Protein AF-A0A9E0RXL8-F1 (afdb_monomer)

Structure (mmCIF, N/CA/C/O backbone):
data_AF-A0A9E0RXL8-F1
#
_entry.id   AF-A0A9E0RXL8-F1
#
loop_
_atom_site.group_PDB
_atom_site.id
_atom_site.type_symbol
_atom_site.label_atom_id
_atom_site.label_alt_id
_atom_site.label_comp_id
_atom_site.label_asym_id
_atom_site.label_entity_id
_atom_site.label_seq_id
_atom_site.pdbx_PDB_ins_code
_atom_site.Cartn_x
_atom_site.Cartn_y
_atom_site.Cartn_z
_atom_site.occupancy
_atom_site.B_iso_or_equiv
_atom_site.auth_seq_id
_atom_site.auth_comp_id
_atom_site.auth_asym_id
_atom_site.auth_atom_id
_atom_site.pdbx_PDB_model_num
ATOM 1 N N . PRO A 1 1 ? 18.964 -72.974 15.772 1.00 58.06 1 PRO A N 1
ATOM 2 C CA . PRO A 1 1 ? 18.792 -72.391 14.419 1.00 58.06 1 PRO A CA 1
ATOM 3 C C . PRO A 1 1 ? 17.952 -71.104 14.481 1.00 58.06 1 PRO A C 1
ATOM 5 O O . PRO A 1 1 ? 16.744 -71.168 14.680 1.00 58.06 1 PRO A O 1
ATOM 8 N N . ARG A 1 2 ? 18.610 -69.937 14.418 1.00 56.25 2 ARG A N 1
ATOM 9 C CA . ARG A 1 2 ? 17.930 -68.636 14.290 1.00 56.25 2 ARG A CA 1
ATOM 10 C C . ARG A 1 2 ? 17.467 -68.452 12.837 1.00 56.25 2 ARG A C 1
ATOM 12 O O . ARG A 1 2 ? 18.260 -68.773 11.955 1.00 56.25 2 ARG A O 1
ATOM 19 N N . PRO A 1 3 ? 16.250 -67.947 12.583 1.00 65.81 3 PRO A N 1
ATOM 20 C CA . PRO A 1 3 ? 15.815 -67.608 11.232 1.00 65.81 3 PRO A CA 1
ATOM 21 C C . PRO A 1 3 ? 16.542 -66.351 10.723 1.00 65.81 3 PRO A C 1
ATOM 23 O O . PRO A 1 3 ? 16.747 -65.398 11.478 1.00 65.81 3 PRO A O 1
ATOM 26 N N . GLU A 1 4 ? 16.953 -66.387 9.453 1.00 69.81 4 GLU A N 1
ATOM 27 C CA . GLU A 1 4 ? 17.541 -65.270 8.700 1.00 69.81 4 GLU A CA 1
ATOM 28 C C . GLU A 1 4 ? 16.581 -64.068 8.604 1.00 69.81 4 GLU A C 1
ATOM 30 O O . GLU A 1 4 ? 15.366 -64.259 8.503 1.00 69.81 4 GLU A O 1
ATOM 35 N N . PRO A 1 5 ? 17.097 -62.825 8.598 1.00 67.56 5 PRO A N 1
ATOM 36 C CA . PRO A 1 5 ? 16.285 -61.643 8.347 1.00 67.56 5 PRO A CA 1
ATOM 37 C C . PRO A 1 5 ? 15.934 -61.516 6.854 1.00 67.56 5 PRO A C 1
ATOM 39 O O . PRO A 1 5 ? 16.788 -61.662 5.982 1.00 67.56 5 PRO A O 1
ATOM 42 N N . ALA A 1 6 ? 14.666 -61.213 6.571 1.00 72.50 6 ALA A N 1
ATOM 43 C CA . ALA A 1 6 ? 14.155 -60.959 5.225 1.00 72.50 6 ALA A CA 1
ATOM 44 C C . AL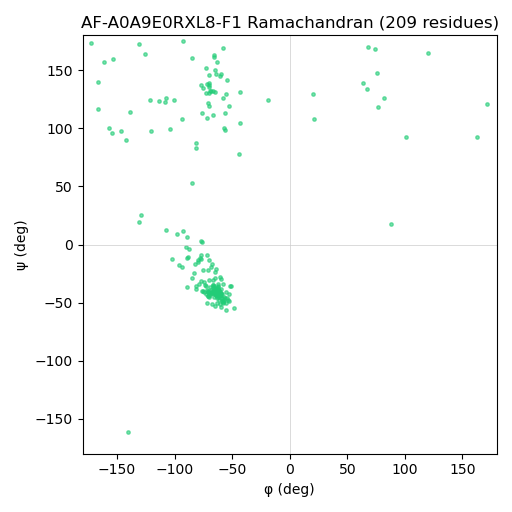A A 1 6 ? 14.800 -59.707 4.580 1.00 72.50 6 ALA A C 1
ATOM 46 O O . ALA A 1 6 ? 15.092 -58.740 5.289 1.00 72.50 6 ALA A O 1
ATOM 47 N N . PRO A 1 7 ? 14.997 -59.685 3.247 1.00 65.88 7 PRO A N 1
ATOM 48 C CA . PRO A 1 7 ? 15.592 -58.546 2.552 1.00 65.88 7 PRO A CA 1
ATOM 49 C C . PRO A 1 7 ? 14.646 -57.334 2.520 1.00 65.88 7 PRO A C 1
ATOM 51 O O . PRO A 1 7 ? 13.442 -57.463 2.302 1.00 65.88 7 PRO A O 1
ATOM 54 N N . ALA A 1 8 ? 15.215 -56.144 2.727 1.00 70.94 8 ALA A N 1
ATOM 55 C CA . ALA A 1 8 ? 14.509 -54.864 2.702 1.00 70.94 8 ALA A CA 1
ATOM 56 C C . ALA A 1 8 ? 13.947 -54.524 1.300 1.00 70.94 8 ALA A C 1
ATOM 58 O O . ALA A 1 8 ? 14.550 -54.900 0.289 1.00 70.94 8 ALA A O 1
ATOM 59 N N . PRO A 1 9 ? 12.823 -53.785 1.211 1.00 61.00 9 PRO A N 1
ATOM 60 C CA . PRO A 1 9 ? 12.232 -53.391 -0.064 1.00 61.00 9 PRO A CA 1
ATOM 61 C C . PRO A 1 9 ? 13.098 -52.350 -0.791 1.00 61.00 9 PRO A C 1
ATOM 63 O O . PRO A 1 9 ? 13.494 -51.335 -0.219 1.00 61.00 9 PRO A O 1
ATOM 66 N N . GLN A 1 10 ? 13.379 -52.609 -2.070 1.00 61.41 10 GLN A N 1
ATOM 67 C CA . GLN A 1 10 ? 14.098 -51.699 -2.965 1.00 61.41 10 GLN A CA 1
ATOM 68 C C . GLN A 1 10 ? 13.233 -50.473 -3.301 1.00 61.41 10 GLN A C 1
ATOM 70 O O . GLN A 1 10 ? 12.047 -50.604 -3.604 1.00 61.41 10 GLN A O 1
ATOM 75 N N . ALA A 1 11 ? 13.832 -49.281 -3.254 1.00 62.03 11 ALA A N 1
ATOM 76 C CA . ALA A 1 11 ? 13.190 -48.027 -3.641 1.00 62.03 11 ALA A CA 1
ATOM 77 C C . ALA A 1 11 ? 12.972 -47.951 -5.171 1.00 62.03 11 ALA A C 1
ATOM 79 O O . ALA A 1 11 ? 13.813 -48.447 -5.926 1.00 62.03 11 ALA A O 1
ATOM 80 N N . PRO A 1 12 ? 11.879 -47.326 -5.652 1.00 65.62 12 PRO A N 1
ATOM 81 C CA . PRO A 1 12 ? 11.605 -47.207 -7.082 1.00 65.62 12 PRO A CA 1
ATOM 82 C C . PRO A 1 12 ? 12.539 -46.192 -7.775 1.00 65.62 12 PRO A C 1
ATOM 84 O O . PRO A 1 12 ? 12.990 -45.235 -7.139 1.00 65.62 12 PRO A O 1
ATOM 87 N N . PRO A 1 13 ? 12.818 -46.361 -9.083 1.00 61.38 13 PRO A N 1
ATOM 88 C CA . PRO A 1 13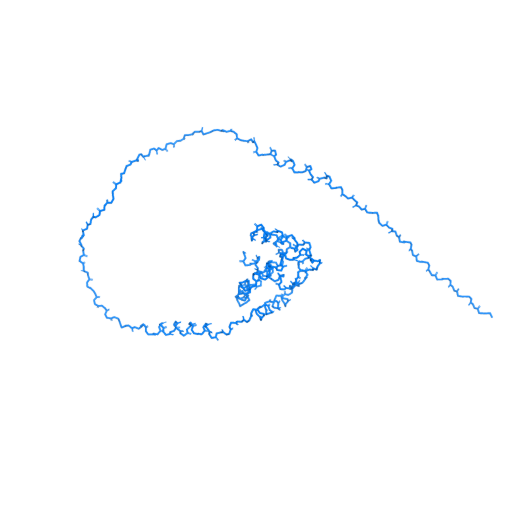 ? 13.686 -45.461 -9.833 1.00 61.38 13 PRO A CA 1
ATOM 89 C C . PRO A 1 13 ? 13.031 -44.092 -10.062 1.00 61.38 13 PRO A C 1
ATOM 91 O O . PRO A 1 13 ? 11.859 -43.983 -10.422 1.00 61.38 13 PRO A O 1
ATOM 94 N N . VAL A 1 14 ? 13.828 -43.041 -9.878 1.00 60.06 14 VAL A N 1
ATOM 95 C CA . VAL A 1 14 ? 13.465 -41.642 -10.126 1.00 60.06 14 VAL A CA 1
ATOM 96 C C . VAL A 1 14 ? 13.392 -41.419 -11.639 1.00 60.06 14 VAL A C 1
ATOM 98 O O . VAL A 1 14 ? 14.413 -41.424 -12.324 1.00 60.06 14 VAL A O 1
ATOM 101 N N . ILE A 1 15 ? 12.184 -41.246 -12.174 1.00 61.44 15 ILE A N 1
ATOM 102 C CA . ILE A 1 15 ? 11.973 -40.868 -13.575 1.00 61.44 15 ILE A CA 1
ATOM 103 C C . ILE A 1 15 ? 12.292 -39.375 -13.702 1.00 61.44 15 ILE A C 1
ATOM 105 O O . ILE A 1 15 ? 11.596 -38.532 -13.138 1.00 61.44 15 ILE A O 1
ATOM 109 N N . ALA A 1 16 ? 13.364 -39.049 -14.424 1.00 55.72 16 ALA A N 1
ATOM 110 C CA . ALA A 1 16 ? 13.695 -37.681 -14.794 1.00 55.72 16 ALA A CA 1
ATOM 111 C C . ALA A 1 16 ? 12.685 -37.167 -15.835 1.00 55.72 16 ALA A C 1
ATOM 113 O O . ALA A 1 16 ? 12.566 -37.726 -16.925 1.00 55.72 16 ALA A O 1
ATOM 114 N N . SER A 1 17 ? 11.955 -36.104 -15.502 1.00 56.03 17 SER A N 1
ATOM 115 C CA . SER A 1 17 ? 11.084 -35.403 -16.451 1.00 56.03 17 SER A CA 1
ATOM 116 C C . SER A 1 17 ? 11.924 -34.670 -17.508 1.00 56.03 17 SER A C 1
ATOM 118 O O . SER A 1 17 ? 12.846 -33.944 -17.130 1.00 56.03 17 SER A O 1
ATOM 120 N N . PRO A 1 18 ? 11.617 -34.788 -18.813 1.00 60.28 18 PRO A N 1
ATOM 121 C CA . PRO A 1 18 ? 12.281 -33.994 -19.837 1.00 60.28 18 PRO A CA 1
ATOM 122 C C . PRO A 1 18 ? 11.817 -32.533 -19.781 1.00 60.28 18 PRO A C 1
ATOM 124 O O . PRO A 1 18 ? 10.621 -32.232 -19.756 1.00 60.28 18 PRO A O 1
ATOM 127 N N . SER A 1 19 ? 12.794 -31.627 -19.770 1.00 51.62 19 SER A N 1
ATOM 128 C CA . SER A 1 19 ? 12.627 -30.183 -19.912 1.00 51.62 19 SER A CA 1
ATOM 129 C C . SER A 1 19 ? 11.820 -29.844 -21.164 1.00 51.62 19 SER A C 1
ATOM 131 O O . SER A 1 19 ? 12.230 -30.135 -22.284 1.00 51.62 19 SER A O 1
ATOM 133 N N . ARG A 1 20 ? 10.677 -29.186 -20.969 1.00 52.28 20 ARG A N 1
ATOM 134 C CA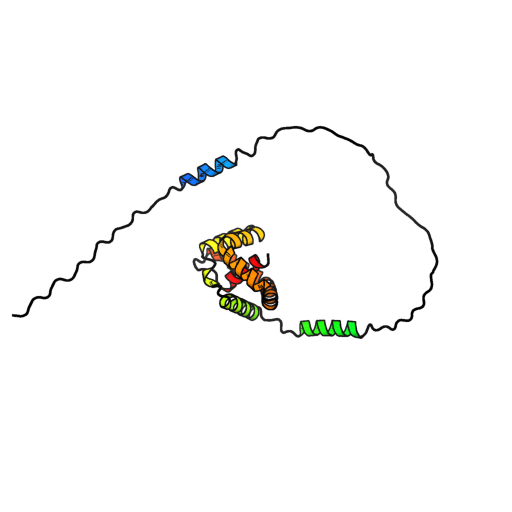 . ARG A 1 20 ? 9.883 -28.579 -22.037 1.00 52.28 20 ARG A CA 1
ATOM 135 C C . ARG A 1 20 ? 10.498 -27.220 -22.371 1.00 52.28 20 ARG A C 1
ATOM 137 O O . ARG A 1 20 ? 10.116 -26.213 -21.782 1.00 52.28 20 ARG A O 1
ATOM 144 N N . ALA A 1 21 ? 11.478 -27.212 -23.270 1.00 57.19 21 ALA A N 1
ATOM 145 C CA . ALA A 1 21 ? 11.785 -26.018 -24.047 1.00 57.19 21 ALA A CA 1
ATOM 146 C C . ALA A 1 21 ? 10.569 -25.773 -24.949 1.00 57.19 21 ALA A C 1
ATOM 148 O O . ALA A 1 21 ? 10.225 -26.623 -25.765 1.00 57.19 21 ALA A O 1
ATOM 149 N N . VAL A 1 22 ? 9.838 -24.695 -24.684 1.00 59.38 22 VAL A N 1
ATOM 150 C CA . VAL A 1 22 ? 8.798 -24.179 -25.574 1.00 59.38 22 VAL A CA 1
ATOM 151 C C . VAL A 1 22 ? 9.363 -22.905 -26.165 1.00 59.38 22 VAL A C 1
ATOM 153 O O . VAL A 1 22 ? 9.807 -22.027 -25.433 1.00 59.38 22 VAL A O 1
ATOM 156 N N . ASP A 1 23 ? 9.395 -22.920 -27.484 1.00 52.66 23 ASP A N 1
ATOM 157 C CA . ASP A 1 23 ? 10.107 -22.050 -28.402 1.00 52.66 23 ASP A CA 1
ATOM 158 C C . ASP A 1 23 ? 9.742 -20.565 -28.228 1.00 52.66 23 ASP A C 1
ATOM 160 O O . ASP A 1 23 ? 8.571 -20.186 -28.298 1.00 52.66 23 ASP A O 1
ATOM 164 N N . ASP A 1 24 ? 10.761 -19.723 -28.031 1.00 54.00 24 ASP A N 1
ATOM 165 C CA . ASP A 1 24 ? 10.649 -18.256 -27.973 1.00 54.00 24 ASP A CA 1
ATOM 166 C C . ASP A 1 24 ? 10.360 -17.622 -29.357 1.00 54.00 24 ASP A C 1
ATOM 168 O O . ASP A 1 24 ? 9.985 -16.454 -29.434 1.00 54.00 24 ASP A O 1
ATOM 172 N N . ASP A 1 25 ? 10.429 -18.388 -30.452 1.00 55.72 25 ASP A N 1
ATOM 173 C CA . ASP A 1 25 ? 10.252 -17.881 -31.826 1.00 55.72 25 ASP A CA 1
ATOM 174 C C . ASP A 1 25 ? 8.788 -17.618 -32.235 1.00 55.72 25 ASP A C 1
ATOM 176 O O . ASP A 1 25 ? 8.522 -17.033 -33.286 1.00 55.72 25 ASP A O 1
ATOM 180 N N . LEU A 1 26 ? 7.798 -18.020 -31.427 1.00 56.81 26 LEU A N 1
ATOM 181 C CA . LEU A 1 26 ? 6.382 -17.829 -31.781 1.00 56.81 26 LEU A CA 1
ATOM 182 C C . LEU A 1 26 ? 5.856 -16.419 -31.450 1.00 56.81 26 LEU A C 1
ATOM 184 O O . LEU A 1 26 ? 4.803 -16.023 -31.953 1.00 56.81 26 LEU A O 1
ATOM 188 N N . PHE A 1 27 ? 6.554 -15.656 -30.603 1.00 54.69 27 PHE A N 1
ATOM 189 C CA . PHE A 1 27 ? 6.054 -14.364 -30.118 1.00 54.69 27 PHE A CA 1
ATOM 190 C C . PHE A 1 27 ? 6.349 -13.194 -31.073 1.00 54.69 27 PHE A C 1
ATOM 192 O O . PHE A 1 27 ? 5.541 -12.267 -31.153 1.00 54.69 27 PHE A O 1
ATOM 199 N N . ASP A 1 28 ? 7.430 -13.262 -31.857 1.00 52.62 28 ASP A N 1
ATOM 200 C CA . ASP A 1 28 ? 7.814 -12.183 -32.781 1.00 52.62 28 ASP A CA 1
ATOM 201 C C . ASP A 1 28 ? 6.914 -12.113 -34.028 1.00 52.62 28 ASP A C 1
ATOM 203 O O . ASP A 1 28 ? 6.576 -11.025 -34.497 1.00 52.62 28 ASP A O 1
ATOM 207 N N . ALA A 1 29 ? 6.391 -13.249 -34.503 1.00 53.78 29 ALA A N 1
ATOM 208 C CA . ALA A 1 29 ? 5.489 -13.293 -35.661 1.00 53.78 29 ALA A CA 1
ATOM 209 C C . ALA A 1 29 ? 4.112 -12.635 -35.411 1.00 53.78 29 ALA A C 1
ATOM 211 O O . ALA A 1 29 ? 3.383 -12.321 -36.355 1.00 53.78 29 ALA A O 1
ATOM 212 N N . ALA A 1 30 ? 3.726 -12.415 -34.149 1.00 54.47 30 ALA A N 1
ATOM 213 C CA . ALA A 1 30 ? 2.459 -11.768 -33.805 1.00 54.47 30 ALA A CA 1
ATOM 214 C C . ALA A 1 30 ? 2.538 -10.229 -33.843 1.00 54.47 30 ALA A C 1
ATOM 216 O O . ALA A 1 30 ? 1.514 -9.574 -34.055 1.00 54.47 30 ALA A O 1
ATOM 217 N N . ALA A 1 31 ? 3.729 -9.646 -33.669 1.00 55.31 31 ALA A N 1
ATOM 218 C CA . ALA A 1 31 ? 3.914 -8.196 -33.620 1.00 55.31 31 ALA A CA 1
ATOM 219 C C . ALA A 1 31 ? 3.773 -7.531 -35.004 1.00 55.31 31 ALA A C 1
ATOM 221 O O . ALA A 1 31 ? 3.200 -6.446 -35.110 1.00 55.31 31 ALA A O 1
ATOM 222 N N . GLU A 1 32 ? 4.202 -8.197 -36.080 1.00 53.28 32 GLU A N 1
ATOM 223 C CA . GLU A 1 32 ? 4.126 -7.642 -37.443 1.00 53.28 32 GLU A CA 1
ATOM 224 C C . GLU A 1 32 ? 2.694 -7.566 -38.002 1.00 53.28 32 GLU A C 1
ATOM 226 O O . GLU A 1 32 ? 2.399 -6.748 -38.875 1.00 53.28 32 GLU A O 1
ATOM 231 N N . ARG A 1 33 ? 1.759 -8.363 -37.470 1.00 55.50 33 ARG A N 1
ATOM 232 C CA . ARG A 1 33 ? 0.372 -8.401 -37.963 1.00 55.50 33 ARG A CA 1
ATOM 233 C C . ARG A 1 33 ? -0.504 -7.247 -37.466 1.00 55.50 33 ARG A C 1
ATOM 235 O O . ARG A 1 33 ? -1.569 -7.022 -38.026 1.00 55.50 33 ARG A O 1
ATOM 242 N N . PHE A 1 34 ? -0.076 -6.520 -36.432 1.00 52.19 34 PHE A N 1
ATOM 243 C CA . PHE A 1 34 ? -0.808 -5.358 -35.906 1.00 52.19 34 PHE A CA 1
ATOM 244 C C . PHE A 1 34 ? -0.351 -4.023 -36.511 1.00 52.19 34 PHE A C 1
ATOM 246 O O . PHE A 1 34 ? -1.104 -3.054 -36.473 1.00 52.19 34 PHE A O 1
ATOM 253 N N . ALA A 1 35 ? 0.845 -3.964 -37.105 1.00 51.12 35 ALA A N 1
ATOM 254 C CA . ALA A 1 35 ? 1.383 -2.746 -37.717 1.00 51.12 35 ALA A CA 1
ATOM 255 C C . ALA A 1 35 ? 0.810 -2.451 -39.120 1.00 51.12 35 ALA A C 1
ATOM 257 O O . ALA A 1 35 ? 0.960 -1.344 -39.629 1.00 51.12 35 ALA A O 1
ATOM 258 N N . THR A 1 36 ? 0.134 -3.418 -39.744 1.00 48.19 36 THR A N 1
ATOM 259 C CA . THR A 1 36 ? -0.379 -3.324 -41.123 1.00 48.19 36 THR A CA 1
ATOM 260 C C . THR A 1 36 ? -1.787 -2.733 -41.239 1.00 48.19 36 THR A C 1
ATOM 262 O O . THR A 1 36 ? -2.177 -2.339 -42.330 1.00 48.19 36 THR A O 1
ATOM 265 N N . ASN A 1 37 ? -2.525 -2.575 -40.135 1.00 45.34 37 ASN A N 1
ATOM 266 C CA . ASN A 1 37 ? -3.875 -1.986 -40.144 1.00 45.34 37 ASN A CA 1
ATOM 267 C C . ASN A 1 37 ? -3.903 -0.451 -39.983 1.00 45.34 37 ASN A C 1
ATOM 269 O O . ASN A 1 37 ? -4.978 0.119 -39.830 1.00 45.34 37 ASN A O 1
ATOM 273 N N . ALA A 1 38 ? -2.750 0.225 -39.975 1.00 52.00 38 ALA A N 1
ATOM 274 C CA . ALA A 1 38 ? -2.651 1.655 -39.655 1.00 52.00 38 ALA A CA 1
ATOM 275 C C . ALA A 1 38 ? -2.361 2.574 -40.863 1.00 52.00 38 ALA A C 1
ATOM 277 O O . ALA A 1 38 ? -2.012 3.733 -40.656 1.00 52.00 38 ALA A O 1
ATOM 278 N N . LEU A 1 39 ? -2.462 2.085 -42.108 1.00 51.47 39 LEU A N 1
ATOM 279 C CA . LEU A 1 39 ? -2.011 2.825 -43.301 1.00 51.47 39 LEU A CA 1
ATOM 280 C C . LEU A 1 39 ? -3.026 2.932 -44.453 1.00 51.47 39 LEU A C 1
ATOM 282 O O . LEU A 1 39 ? -2.620 3.161 -45.589 1.00 51.47 39 LEU A O 1
ATOM 286 N N . GLU A 1 40 ? -4.331 2.844 -44.195 1.00 53.53 40 GLU A N 1
ATOM 287 C CA . GLU A 1 40 ? -5.319 3.040 -45.265 1.00 53.53 40 GLU A CA 1
ATOM 288 C C . GLU A 1 40 ? -6.566 3.788 -44.773 1.00 53.53 40 GLU A C 1
ATOM 290 O O . GLU A 1 40 ? -7.529 3.177 -44.334 1.00 53.53 40 GLU A O 1
ATOM 295 N N . GLU A 1 41 ? -6.543 5.123 -44.852 1.00 50.03 41 GLU A N 1
ATOM 296 C CA . GLU A 1 41 ? -7.743 5.901 -45.191 1.00 50.03 41 GLU A CA 1
ATOM 297 C C . GLU A 1 41 ? -7.340 7.272 -45.764 1.00 50.03 41 GLU A C 1
ATOM 299 O O . GLU A 1 41 ? -6.933 8.195 -45.057 1.00 50.03 41 GLU A O 1
ATOM 304 N N . ASP A 1 42 ? -7.400 7.360 -47.093 1.00 45.31 42 ASP A N 1
ATOM 305 C CA . ASP A 1 42 ? -7.235 8.565 -47.903 1.00 45.31 42 ASP A CA 1
ATOM 306 C C . ASP A 1 42 ? -8.629 9.085 -48.319 1.00 45.31 42 ASP A C 1
ATOM 308 O O . ASP A 1 42 ? -9.373 8.368 -48.989 1.00 45.31 42 ASP A O 1
ATOM 312 N N . ARG A 1 43 ? -8.894 10.367 -47.985 1.00 45.91 43 ARG A N 1
ATOM 313 C CA . ARG A 1 43 ? -9.786 11.363 -48.653 1.00 45.91 43 ARG A CA 1
ATOM 314 C C . ARG A 1 43 ? -11.328 11.256 -48.544 1.00 45.91 43 ARG A C 1
ATOM 316 O O . ARG A 1 43 ? -11.862 10.178 -48.332 1.00 45.91 43 ARG A O 1
ATOM 323 N N . PRO A 1 44 ? -12.084 12.311 -48.955 1.00 45.66 44 PRO A N 1
ATOM 324 C CA . PRO A 1 44 ? -11.978 13.769 -48.726 1.00 45.66 44 PRO A CA 1
ATOM 325 C C . PRO A 1 44 ? -13.336 14.394 -48.263 1.00 45.66 44 PRO A C 1
ATOM 327 O O . PRO A 1 44 ? -14.375 13.741 -48.307 1.00 45.66 44 PRO A O 1
ATOM 330 N N . GLU A 1 45 ? -13.362 15.677 -47.867 1.00 52.44 45 GLU A N 1
ATOM 331 C CA . GLU A 1 45 ? -14.610 16.437 -47.590 1.00 52.44 45 GLU A CA 1
ATOM 332 C C . GLU A 1 45 ? -15.483 16.667 -48.852 1.00 52.44 45 GLU A C 1
ATOM 334 O O . GLU A 1 45 ? -14.964 16.552 -49.970 1.00 52.44 45 GLU A O 1
ATOM 339 N N . PRO A 1 46 ? -16.786 17.034 -48.726 1.00 51.59 46 PRO A N 1
ATOM 340 C CA . PRO A 1 46 ? -17.113 18.474 -48.747 1.00 51.59 46 PRO A CA 1
ATOM 341 C C . PRO A 1 46 ? -18.399 18.947 -48.014 1.00 51.59 46 PRO A C 1
ATOM 343 O O . PRO A 1 46 ? -19.406 18.250 -47.922 1.00 51.59 46 PRO A O 1
ATOM 346 N N . ASN A 1 47 ? -18.374 20.254 -47.724 1.00 38.88 47 ASN A N 1
ATOM 347 C CA . ASN A 1 47 ? -19.463 21.243 -47.768 1.00 38.88 47 ASN A CA 1
ATOM 348 C C . ASN A 1 47 ? -20.538 21.294 -46.669 1.00 38.88 47 ASN A C 1
ATOM 350 O O . ASN A 1 47 ? -21.481 20.508 -46.646 1.00 38.88 47 ASN A O 1
ATOM 354 N N . GLY A 1 48 ? -20.562 22.454 -45.996 1.00 35.44 48 GLY A N 1
ATOM 355 C CA . GLY A 1 48 ? -21.785 23.257 -45.994 1.00 35.44 48 GLY A CA 1
ATOM 356 C C . GLY A 1 48 ? -21.910 24.328 -44.912 1.00 35.44 48 GLY A C 1
ATOM 357 O O . GLY A 1 48 ? -22.577 24.062 -43.926 1.00 35.44 48 GLY A O 1
ATOM 358 N N . THR A 1 49 ? -21.477 25.561 -45.239 1.00 38.41 49 THR A N 1
ATOM 359 C CA . THR A 1 49 ? -22.132 26.858 -44.890 1.00 38.41 49 THR A CA 1
ATOM 360 C C . THR A 1 49 ? -22.242 27.233 -43.392 1.00 38.41 49 THR A C 1
ATOM 362 O O . THR A 1 49 ? -22.610 26.426 -42.562 1.00 38.41 49 THR A O 1
ATOM 365 N N . ALA A 1 50 ? -22.031 28.465 -42.931 1.00 39.78 50 ALA A N 1
ATOM 366 C CA . ALA A 1 50 ? -21.938 29.767 -43.573 1.00 39.78 50 ALA A CA 1
ATOM 367 C C . ALA A 1 50 ? -21.235 30.763 -42.623 1.00 39.78 50 ALA A C 1
ATOM 369 O O . ALA A 1 50 ? -21.258 30.567 -41.412 1.00 39.78 50 ALA A O 1
ATOM 370 N N . LEU A 1 51 ? -20.660 31.805 -43.240 1.00 42.03 51 LEU A N 1
ATOM 371 C CA . LEU A 1 51 ? -20.547 33.212 -42.819 1.00 42.03 51 LEU A CA 1
ATOM 372 C C . LEU A 1 51 ? -20.724 33.541 -41.327 1.00 42.03 51 LEU A C 1
ATOM 374 O O . LEU A 1 51 ? -21.780 33.260 -40.779 1.00 42.03 51 LEU A O 1
ATOM 378 N N . PHE A 1 52 ? -19.780 34.287 -40.746 1.00 39.97 52 PHE A N 1
ATOM 379 C CA . PHE A 1 52 ? -19.921 35.736 -40.500 1.00 39.97 52 PHE A CA 1
ATOM 380 C C . PHE A 1 52 ? -18.542 36.332 -40.138 1.00 39.97 52 PHE A C 1
ATOM 382 O O . PHE A 1 52 ? -17.932 35.933 -39.147 1.00 39.97 52 PHE A O 1
ATOM 389 N N . ASP A 1 53 ? -18.068 37.243 -40.995 1.00 38.97 53 ASP A N 1
ATOM 390 C CA . ASP A 1 53 ? -17.006 38.247 -40.796 1.00 38.97 53 ASP A CA 1
ATOM 391 C C . ASP A 1 53 ? -17.131 38.946 -39.426 1.00 38.97 53 ASP A C 1
ATOM 393 O O . ASP A 1 53 ? -18.239 39.181 -38.947 1.00 38.97 53 ASP A O 1
ATOM 397 N N . GLU A 1 54 ? -16.055 39.059 -38.645 1.00 40.16 54 GLU A N 1
ATOM 398 C CA . GLU A 1 54 ? -15.021 40.117 -38.648 1.00 40.16 54 GLU A CA 1
ATOM 399 C C . GLU A 1 54 ? -15.531 41.499 -38.195 1.00 40.16 54 GLU A C 1
ATOM 401 O O . GLU A 1 54 ? -16.546 42.001 -38.668 1.00 40.16 54 GLU A O 1
ATOM 406 N N . ASP A 1 55 ? -14.724 42.103 -37.312 1.00 38.09 55 ASP A N 1
ATOM 407 C CA . ASP A 1 55 ? -14.789 43.470 -36.781 1.00 38.09 55 ASP A CA 1
ATOM 408 C C . ASP A 1 55 ? -15.798 43.656 -35.619 1.00 38.09 55 ASP A C 1
ATOM 410 O O . ASP A 1 55 ? -16.946 43.242 -35.684 1.00 38.09 55 ASP A O 1
ATOM 414 N N . THR A 1 56 ? -15.451 44.187 -34.442 1.00 40.00 56 THR A N 1
ATOM 415 C CA . THR A 1 56 ? -14.721 45.437 -34.206 1.00 40.00 56 THR A CA 1
ATOM 416 C C . THR A 1 56 ? -14.244 45.505 -32.739 1.00 40.00 56 THR A C 1
ATOM 418 O O . THR A 1 56 ? -14.967 45.145 -31.809 1.00 40.00 56 THR A O 1
ATOM 421 N N . LEU A 1 57 ? -13.021 45.998 -32.524 1.00 48.53 57 LEU A N 1
ATOM 422 C CA . LEU A 1 57 ? -12.470 46.432 -31.231 1.00 48.53 57 LEU A CA 1
ATOM 423 C C . LEU A 1 57 ? -13.223 47.656 -30.673 1.00 48.53 57 LEU A C 1
ATOM 425 O O . LEU A 1 57 ? -13.313 48.646 -31.390 1.00 48.53 57 LEU A O 1
ATOM 429 N N . ALA A 1 58 ? -13.635 47.642 -29.394 1.00 36.94 58 ALA A N 1
ATOM 430 C CA . ALA A 1 58 ? -13.543 48.778 -28.447 1.00 36.94 58 ALA A CA 1
ATOM 431 C C . ALA A 1 58 ? -14.299 48.508 -27.121 1.00 36.94 58 ALA A C 1
ATOM 433 O O . ALA A 1 58 ? -15.511 48.323 -27.106 1.00 36.94 58 ALA A O 1
ATOM 434 N N . GLN A 1 59 ? -13.582 48.556 -25.996 1.00 42.09 59 GLN A N 1
ATOM 435 C CA . GLN A 1 59 ? -14.068 49.157 -24.735 1.00 42.09 59 GLN A CA 1
ATOM 436 C C . GLN A 1 59 ? -13.600 50.641 -24.710 1.00 42.09 59 GLN A C 1
ATOM 438 O O . GLN A 1 59 ? -12.792 50.963 -25.591 1.00 42.09 59 GLN A O 1
ATOM 443 N N . PRO A 1 60 ? -13.938 51.534 -23.740 1.00 52.66 60 PRO A N 1
ATOM 444 C CA . PRO A 1 60 ? -14.667 51.378 -22.457 1.00 52.66 60 PRO A CA 1
ATOM 445 C C . PRO A 1 60 ? -15.658 52.550 -22.129 1.00 52.66 60 PRO A C 1
ATOM 447 O O . PRO A 1 60 ? -15.973 53.346 -23.010 1.00 52.66 60 PRO A O 1
ATOM 450 N N . GLU A 1 61 ? -16.049 52.663 -20.841 1.00 41.62 61 GLU A N 1
ATOM 451 C CA . GLU A 1 61 ? -16.656 53.818 -20.119 1.00 41.62 61 GLU A CA 1
ATOM 452 C C . GLU A 1 61 ? -18.152 54.109 -20.406 1.00 41.62 61 GLU A C 1
ATOM 454 O O . GLU A 1 61 ? -18.618 53.940 -21.524 1.00 41.62 61 GLU A O 1
ATOM 459 N N . GLU A 1 62 ? -19.024 54.609 -19.528 1.00 39.88 62 GLU A N 1
ATOM 460 C CA . GLU A 1 62 ? -19.147 54.871 -18.084 1.00 39.88 62 GLU A CA 1
ATOM 461 C C . GLU A 1 62 ? -20.625 55.329 -17.882 1.00 39.88 62 GLU A C 1
ATOM 463 O O . GLU A 1 62 ? -21.333 55.611 -18.850 1.00 39.88 62 GLU A O 1
ATOM 468 N N . ASP A 1 63 ? -21.035 55.494 -16.621 1.00 39.72 63 ASP A N 1
ATOM 469 C CA . ASP A 1 63 ? -21.988 56.523 -16.156 1.00 39.72 63 ASP A CA 1
ATOM 470 C C . ASP A 1 63 ? -23.487 56.188 -15.880 1.00 39.72 63 ASP A C 1
ATOM 472 O O . ASP A 1 63 ? -24.370 56.313 -16.725 1.00 39.72 63 ASP A O 1
ATOM 476 N N . THR A 1 64 ? -23.711 55.849 -14.595 1.00 43.28 64 THR A N 1
ATOM 477 C CA . THR A 1 64 ? -24.725 56.366 -13.629 1.00 43.28 64 THR A CA 1
ATOM 478 C C . THR A 1 64 ? -26.244 56.091 -13.815 1.00 43.28 64 THR A C 1
ATOM 480 O O . THR A 1 64 ? -26.694 55.510 -14.797 1.00 43.28 64 THR A O 1
ATOM 483 N N . PRO A 1 65 ? -27.095 56.410 -12.810 1.00 49.66 65 PRO A N 1
ATOM 484 C CA . PRO A 1 65 ? -27.234 55.720 -11.521 1.00 49.66 65 PRO A CA 1
ATOM 485 C C . PRO A 1 65 ? -28.705 55.305 -11.269 1.00 49.66 65 PRO A C 1
ATOM 487 O O . PRO A 1 65 ? -29.628 55.845 -11.881 1.00 49.66 65 PRO A O 1
ATOM 490 N N . ARG A 1 66 ? -28.981 54.393 -10.326 1.00 41.03 66 ARG A N 1
ATOM 491 C CA . ARG A 1 66 ? -30.350 54.255 -9.797 1.00 41.03 66 ARG A CA 1
ATOM 492 C C . ARG A 1 66 ? -30.381 54.040 -8.289 1.00 41.03 66 ARG A C 1
ATOM 494 O O . ARG A 1 66 ? -29.906 53.032 -7.779 1.00 41.03 66 ARG A O 1
ATOM 501 N N . ASP A 1 67 ? -30.943 55.066 -7.663 1.00 39.22 67 ASP A N 1
ATOM 502 C CA . ASP A 1 67 ? -31.435 55.243 -6.305 1.00 39.22 67 ASP A CA 1
ATOM 503 C C . ASP A 1 67 ? -31.740 53.983 -5.482 1.00 39.22 67 ASP A C 1
ATOM 505 O O . ASP A 1 67 ? -32.573 53.151 -5.844 1.00 39.22 67 ASP A O 1
ATOM 509 N N . VAL A 1 68 ? -31.077 53.949 -4.322 1.00 48.19 68 VAL A N 1
ATOM 510 C CA . VAL A 1 68 ? -31.651 53.831 -2.969 1.00 48.19 68 VAL A CA 1
ATOM 511 C C . VAL A 1 68 ? -33.065 53.252 -2.880 1.00 48.19 68 VAL A C 1
ATOM 513 O O . VAL A 1 68 ? -34.062 53.934 -3.107 1.00 48.19 68 VAL A O 1
ATOM 516 N N . PHE A 1 69 ? -33.128 52.020 -2.376 1.00 44.72 69 PHE A N 1
ATOM 517 C CA . PHE A 1 69 ? -34.163 51.635 -1.429 1.00 44.72 69 PHE A CA 1
ATOM 518 C C . PHE A 1 69 ? -33.508 51.340 -0.082 1.00 44.72 69 PHE A C 1
ATOM 520 O O . PHE A 1 69 ? -32.560 50.564 0.026 1.00 44.72 69 PHE A O 1
ATOM 527 N N . ASP A 1 70 ? -34.013 52.082 0.891 1.00 48.53 70 ASP A N 1
ATOM 528 C CA . ASP A 1 70 ? -33.764 52.064 2.321 1.00 48.53 70 ASP A CA 1
ATOM 529 C C . ASP A 1 70 ? -34.277 50.749 2.924 1.00 48.53 70 ASP A C 1
ATOM 531 O O . ASP A 1 70 ? -35.412 50.369 2.647 1.00 48.53 70 ASP A O 1
ATOM 535 N N . GLU A 1 71 ? -33.467 50.075 3.740 1.00 44.47 71 GLU A N 1
ATOM 536 C CA . GLU A 1 71 ? -33.987 49.267 4.845 1.00 44.47 71 GLU A CA 1
ATOM 537 C C . GLU A 1 71 ? -32.920 49.158 5.940 1.00 44.47 71 GLU A C 1
ATOM 539 O O . GLU A 1 71 ? -31.992 48.346 5.903 1.00 44.47 71 GLU A O 1
ATOM 544 N N . ASP A 1 72 ? -33.068 50.046 6.920 1.00 49.19 72 ASP A N 1
ATOM 545 C CA . ASP A 1 72 ? -32.525 49.926 8.264 1.00 49.19 72 ASP A CA 1
ATOM 546 C C . ASP A 1 72 ? -33.012 48.611 8.899 1.00 49.19 72 ASP A C 1
ATOM 548 O O . ASP A 1 72 ? -34.126 48.513 9.413 1.00 49.19 72 ASP A O 1
ATOM 552 N N . GLN A 1 73 ? -32.172 47.576 8.862 1.00 42.94 73 GLN A N 1
ATOM 553 C CA . GLN A 1 73 ? -32.277 46.446 9.777 1.00 42.94 73 GLN A CA 1
ATOM 554 C C . GLN A 1 73 ? -30.981 46.330 10.568 1.00 42.94 73 GLN A C 1
ATOM 556 O O . GLN A 1 73 ? -29.968 45.778 10.143 1.00 42.94 73 GLN A O 1
ATOM 561 N N . SER A 1 74 ? -31.050 46.892 11.768 1.00 52.25 74 SER A N 1
ATOM 562 C CA . SER A 1 74 ? -30.163 46.588 12.876 1.00 52.25 74 SER A CA 1
ATOM 563 C C . SER A 1 74 ? -30.219 45.085 13.186 1.00 52.25 74 SER A C 1
ATOM 565 O O . SER A 1 74 ? -31.126 44.641 13.887 1.00 52.25 74 SER A O 1
ATOM 567 N N . GLU A 1 75 ? -29.240 44.303 12.727 1.00 51.16 75 GLU A N 1
ATOM 568 C CA . GLU A 1 75 ? -28.961 42.982 13.300 1.00 51.16 75 GLU A CA 1
ATOM 569 C C . GLU A 1 75 ? -27.656 43.021 14.111 1.00 51.16 75 GLU A C 1
ATOM 571 O O . GLU A 1 75 ? -26.614 43.465 13.618 1.00 51.16 75 GLU A O 1
ATOM 576 N N . PRO A 1 76 ? -27.686 42.592 15.387 1.00 45.34 76 PRO A N 1
ATOM 577 C CA . PRO A 1 76 ? -26.520 42.622 16.241 1.00 45.34 76 PRO A CA 1
ATOM 578 C C . PRO A 1 76 ? -25.504 41.602 15.745 1.00 45.34 76 PRO A C 1
ATOM 580 O O . PRO A 1 76 ? -25.803 40.430 15.530 1.00 45.34 76 PRO A O 1
ATOM 583 N N . GLN A 1 77 ? -24.275 42.081 15.652 1.00 49.97 77 GLN A N 1
ATOM 584 C CA . GLN A 1 77 ? -23.016 41.368 15.526 1.00 49.97 77 GLN A CA 1
ATOM 585 C C . GLN A 1 77 ? -22.936 40.154 16.488 1.00 49.97 77 GLN A C 1
ATOM 587 O O . GLN A 1 77 ? -22.259 40.193 17.510 1.00 49.97 77 GLN A O 1
ATOM 592 N N . ARG A 1 78 ? -23.591 39.033 16.161 1.00 53.00 78 ARG A N 1
ATOM 593 C CA . ARG A 1 78 ? -23.327 37.700 16.735 1.00 53.00 78 ARG A CA 1
ATOM 594 C C . ARG A 1 78 ? -22.186 37.034 15.961 1.00 53.00 78 ARG A C 1
ATOM 596 O O . ARG A 1 78 ? -22.296 35.914 15.488 1.00 53.00 78 ARG A O 1
ATOM 603 N N . ASN A 1 79 ? -21.068 37.745 15.836 1.00 51.66 79 ASN A N 1
ATOM 604 C CA . ASN A 1 79 ? -19.852 37.230 15.193 1.00 51.66 79 ASN A CA 1
ATOM 605 C C . ASN A 1 79 ? -18.824 36.714 16.219 1.00 51.66 79 ASN A C 1
ATOM 607 O O . ASN A 1 79 ? -17.689 36.414 15.859 1.00 51.66 79 ASN A O 1
ATOM 611 N N . GLY A 1 80 ? -19.205 36.621 17.499 1.00 55.31 80 GLY A N 1
ATOM 612 C CA . GLY A 1 80 ? -18.335 36.131 18.573 1.00 55.31 80 GLY A CA 1
ATOM 613 C C . GLY A 1 80 ? -18.261 34.606 18.654 1.00 55.31 80 GLY A C 1
ATOM 614 O O . GLY A 1 80 ? -17.182 34.062 18.871 1.00 55.31 80 GLY A O 1
ATOM 615 N N . ASP A 1 81 ? -19.376 33.909 18.423 1.00 56.19 81 ASP A N 1
ATOM 616 C CA . ASP A 1 81 ? -19.459 32.465 18.675 1.00 56.19 81 ASP A CA 1
ATOM 617 C C . ASP A 1 81 ? -18.867 31.626 17.535 1.00 56.19 81 ASP A C 1
ATOM 619 O O . ASP A 1 81 ? -18.211 30.620 17.791 1.00 56.19 81 ASP A O 1
ATOM 623 N N . THR A 1 82 ? -19.017 32.053 16.277 1.00 63.81 82 THR A N 1
ATOM 624 C CA . THR A 1 82 ? -18.461 31.340 15.111 1.00 63.81 82 THR A CA 1
ATOM 625 C C . THR A 1 82 ? -16.944 31.491 15.017 1.00 63.81 82 THR A C 1
ATOM 627 O O . THR A 1 82 ? -16.258 30.547 14.645 1.00 63.81 82 THR A O 1
ATOM 630 N N . SER A 1 83 ? -16.413 32.662 15.387 1.00 68.88 83 SER A N 1
ATOM 631 C CA . SER A 1 83 ? -14.969 32.931 15.376 1.00 68.88 83 SER A CA 1
ATOM 632 C C . SER A 1 83 ? -14.256 32.155 16.484 1.00 68.88 83 SER A C 1
ATOM 634 O O . SER A 1 83 ? -13.259 31.488 16.228 1.00 68.88 83 SER A O 1
ATOM 636 N N . LEU A 1 84 ? -14.820 32.143 17.698 1.00 69.06 84 LEU A N 1
ATOM 637 C CA . LEU A 1 84 ? -14.272 31.353 18.801 1.00 69.06 84 LEU A CA 1
ATOM 638 C C . LEU A 1 84 ? -14.423 29.849 18.562 1.00 69.06 84 LEU A C 1
ATOM 640 O O . LEU A 1 84 ? -13.486 29.112 18.833 1.00 69.06 84 LEU A O 1
ATOM 644 N N . SER A 1 85 ? -15.545 29.396 17.996 1.00 75.94 85 SER A N 1
ATOM 645 C CA . SER A 1 85 ? -15.733 27.982 17.643 1.00 75.94 85 SER A CA 1
ATOM 646 C C . SER A 1 85 ? -14.794 27.534 16.517 1.00 75.94 85 SER A C 1
ATOM 648 O O . SER A 1 85 ? -14.318 26.407 16.550 1.00 75.94 85 SER A O 1
ATOM 650 N N . ALA A 1 86 ? -14.481 28.404 15.549 1.00 74.81 86 ALA A N 1
ATOM 651 C CA . ALA A 1 86 ? -13.489 28.127 14.509 1.00 74.81 86 ALA A CA 1
ATOM 652 C C . ALA A 1 86 ? -12.060 28.068 15.071 1.00 74.81 86 ALA A C 1
ATOM 654 O O . ALA A 1 86 ? -11.311 27.176 14.700 1.00 74.81 86 ALA A O 1
ATOM 655 N N . ILE A 1 87 ? -11.702 28.966 15.997 1.00 72.12 87 ILE A N 1
ATOM 656 C CA . ILE A 1 87 ? -10.393 28.955 16.672 1.00 72.12 87 ILE A CA 1
ATOM 657 C C . ILE A 1 87 ? -10.258 27.730 17.586 1.00 72.12 87 ILE A C 1
ATOM 659 O O . ILE A 1 87 ? -9.214 27.094 17.596 1.00 72.12 87 ILE A O 1
ATOM 663 N N . ILE A 1 88 ? -11.308 27.363 18.329 1.00 68.19 88 ILE A N 1
ATOM 664 C CA . ILE A 1 88 ? -11.309 26.161 19.178 1.00 68.19 88 ILE A CA 1
ATOM 665 C C . ILE A 1 88 ? -11.232 24.897 18.317 1.00 68.19 88 ILE A C 1
ATOM 667 O O . ILE A 1 88 ? -10.483 23.995 18.662 1.00 68.19 88 ILE A O 1
ATOM 671 N N . ALA A 1 89 ? -11.926 24.847 17.177 1.00 70.19 89 ALA A N 1
ATOM 672 C CA . ALA A 1 89 ? -11.817 23.733 16.236 1.00 70.19 89 ALA A CA 1
ATOM 673 C C . ALA A 1 89 ? -10.431 23.642 15.569 1.00 70.19 89 ALA A C 1
ATOM 675 O O . ALA A 1 89 ? -9.997 22.544 15.234 1.00 70.19 89 ALA A O 1
ATOM 676 N N . ASP A 1 90 ? -9.742 24.771 15.376 1.00 65.50 90 ASP 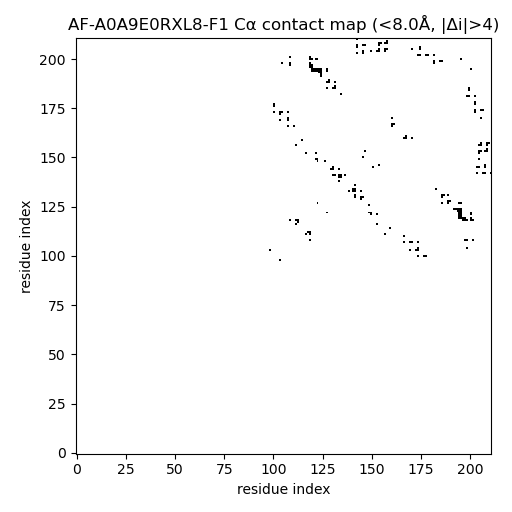A N 1
ATOM 677 C CA . ASP A 1 90 ? -8.361 24.824 14.877 1.00 65.50 90 ASP A CA 1
ATOM 678 C C . ASP A 1 90 ? -7.368 24.356 15.957 1.00 65.50 90 ASP A C 1
ATOM 680 O O . ASP A 1 90 ? -6.520 23.508 15.695 1.00 65.50 90 ASP A O 1
ATOM 684 N N . MET A 1 91 ? -7.558 24.787 17.210 1.00 62.03 91 MET A N 1
ATOM 685 C CA . MET A 1 91 ? -6.762 24.324 18.353 1.00 62.03 91 MET A CA 1
ATOM 686 C C . MET A 1 91 ? -7.000 22.843 18.683 1.00 62.03 91 MET A C 1
ATOM 688 O O . MET A 1 91 ? -6.040 22.133 18.938 1.00 62.03 91 MET A O 1
ATOM 692 N N . GLU A 1 92 ? -8.239 22.336 18.626 1.00 60.19 92 GLU A N 1
ATOM 693 C CA . GLU A 1 92 ? -8.537 20.899 18.786 1.00 60.19 92 GLU A CA 1
ATOM 694 C C . GLU A 1 92 ? -7.944 20.048 17.653 1.00 60.19 92 GLU A C 1
ATOM 696 O O . GLU A 1 92 ? -7.718 18.849 17.835 1.00 60.19 92 GLU A O 1
ATOM 701 N N . ARG A 1 93 ? -7.687 20.651 16.486 1.00 57.06 93 ARG A N 1
ATOM 702 C CA . ARG A 1 93 ? -6.992 19.996 15.377 1.00 57.06 93 ARG A CA 1
ATOM 703 C C . ARG A 1 93 ? -5.487 19.912 15.627 1.00 57.06 93 ARG A C 1
ATOM 705 O O . ARG A 1 93 ? -4.916 18.863 15.348 1.00 57.06 93 ARG A O 1
ATOM 712 N N . ASP A 1 94 ? -4.896 20.964 16.192 1.00 53.47 94 ASP A N 1
ATOM 713 C CA . ASP A 1 94 ? -3.485 21.015 16.604 1.00 53.47 94 ASP A CA 1
ATOM 714 C C . ASP A 1 94 ? -3.192 20.223 17.902 1.00 53.47 94 ASP A C 1
ATOM 716 O O . ASP A 1 94 ? -2.051 19.823 18.132 1.00 53.47 94 ASP A O 1
ATOM 720 N N . ASP A 1 95 ? -4.201 19.968 18.749 1.00 48.81 95 ASP A N 1
ATOM 721 C CA . ASP A 1 95 ? -4.088 19.189 20.000 1.00 48.81 95 ASP A CA 1
ATOM 722 C C . ASP A 1 95 ? -4.334 17.676 19.821 1.00 48.81 95 ASP A C 1
ATOM 724 O O . ASP A 1 95 ? -4.202 16.899 20.774 1.00 48.81 95 ASP A O 1
ATOM 728 N N . GLN A 1 96 ? -4.669 17.205 18.612 1.00 51.78 96 GLN A N 1
ATOM 729 C CA . GLN A 1 96 ? -4.506 15.782 18.318 1.00 51.78 96 GLN A CA 1
ATOM 730 C C . GLN A 1 96 ? -3.003 15.517 18.211 1.00 51.78 96 GLN A C 1
ATOM 732 O O . GLN A 1 96 ? -2.356 16.126 17.361 1.00 51.78 96 GLN A O 1
ATOM 737 N N . PRO A 1 97 ? -2.412 14.618 19.022 1.00 55.59 97 PRO A N 1
ATOM 738 C CA . PRO A 1 97 ? -1.034 14.227 18.788 1.00 55.59 97 PRO A CA 1
ATOM 739 C C . PRO A 1 97 ? -0.959 13.697 17.356 1.00 55.59 97 PRO A C 1
ATOM 741 O O . PRO A 1 97 ? -1.595 12.686 17.054 1.00 55.59 97 PRO A O 1
ATOM 744 N N . GLU A 1 98 ? -0.238 14.410 16.482 1.00 63.56 98 GLU A N 1
ATOM 745 C CA . GLU A 1 98 ? 0.115 13.965 15.133 1.00 63.56 98 GLU A CA 1
ATOM 746 C C . GLU A 1 98 ? 0.539 12.501 15.250 1.00 63.56 98 GLU A C 1
ATOM 748 O O . GLU A 1 98 ? 1.591 12.199 15.829 1.00 63.56 98 GLU A O 1
ATOM 753 N N . ARG A 1 99 ? -0.329 11.573 14.819 1.00 70.56 99 ARG A N 1
ATOM 754 C CA . ARG A 1 99 ? -0.047 10.144 14.973 1.00 70.56 99 ARG A CA 1
ATOM 755 C C . ARG A 1 99 ? 1.291 9.891 14.314 1.00 70.56 99 ARG A C 1
ATOM 757 O O . ARG A 1 99 ? 1.499 10.269 13.162 1.00 70.56 99 ARG A O 1
ATOM 764 N N . SER A 1 100 ? 2.193 9.232 15.037 1.00 88.88 100 SER A N 1
ATOM 765 C CA . SER A 1 100 ? 3.508 8.931 14.485 1.00 88.88 100 SER A CA 1
ATOM 766 C C . SER A 1 100 ? 3.342 8.191 13.159 1.00 88.88 100 SER A C 1
ATOM 768 O O . SER A 1 100 ? 2.467 7.330 13.016 1.00 88.88 100 SER A O 1
ATOM 770 N N . ARG A 1 101 ? 4.205 8.496 12.184 1.00 91.31 101 ARG A N 1
ATOM 771 C CA . ARG A 1 101 ? 4.251 7.775 10.906 1.00 91.31 101 ARG A CA 1
ATOM 772 C C . ARG A 1 101 ? 4.327 6.258 11.124 1.00 91.31 101 ARG A C 1
ATOM 774 O O . ARG A 1 101 ? 3.741 5.506 10.352 1.00 91.31 101 ARG A O 1
ATOM 781 N N . GLU A 1 102 ? 5.031 5.818 12.169 1.00 94.19 102 GLU A N 1
ATOM 782 C CA . GLU A 1 102 ? 5.119 4.398 12.529 1.00 94.19 102 GLU A CA 1
ATOM 783 C C . GLU A 1 102 ? 3.782 3.850 13.024 1.00 94.19 102 GLU A C 1
ATOM 785 O O . GLU A 1 102 ? 3.283 2.873 12.482 1.00 94.19 102 GLU A O 1
ATOM 790 N N . GLU A 1 103 ? 3.160 4.528 13.986 1.00 93.88 103 GLU A N 1
ATOM 791 C CA . GLU A 1 103 ? 1.882 4.112 14.568 1.00 93.88 103 GLU A CA 1
ATOM 792 C C . GLU A 1 103 ? 0.770 4.054 13.512 1.00 93.88 103 GLU A C 1
ATOM 794 O O . GLU A 1 103 ? -0.024 3.115 13.473 1.00 93.88 103 GLU A O 1
ATOM 799 N N . THR A 1 104 ? 0.738 5.036 12.606 1.00 94.62 104 THR A N 1
ATOM 800 C CA . THR A 1 104 ? -0.206 5.059 11.483 1.00 94.62 104 THR A CA 1
ATOM 801 C C . THR A 1 104 ? 0.001 3.863 10.556 1.00 94.62 104 THR A C 1
ATOM 803 O O . THR A 1 104 ? -0.974 3.241 10.127 1.00 94.62 104 THR A O 1
ATOM 806 N N . ALA A 1 105 ? 1.259 3.522 10.263 1.00 95.88 105 ALA A N 1
ATOM 807 C CA . ALA A 1 105 ? 1.592 2.368 9.443 1.00 95.88 105 ALA A CA 1
ATOM 808 C C . ALA A 1 105 ? 1.179 1.059 10.126 1.00 95.88 105 ALA A C 1
ATOM 810 O O . ALA A 1 105 ? 0.451 0.278 9.520 1.00 95.88 105 ALA A O 1
ATOM 811 N N . GLU A 1 106 ? 1.597 0.833 11.371 1.00 96.19 106 GLU A N 1
ATOM 812 C CA . GLU A 1 106 ? 1.295 -0.387 12.130 1.00 96.19 106 GLU A CA 1
ATOM 813 C C . GLU A 1 106 ? -0.217 -0.606 12.260 1.00 96.19 106 GLU A C 1
ATOM 815 O O . GLU A 1 106 ? -0.723 -1.654 11.867 1.00 96.19 106 GLU A O 1
ATOM 820 N N . ASN A 1 107 ? -0.966 0.422 12.667 1.00 96.12 107 ASN A N 1
ATOM 821 C CA . ASN A 1 107 ? -2.420 0.335 12.818 1.00 96.12 107 ASN A CA 1
ATOM 822 C C . ASN A 1 107 ? -3.123 0.029 11.483 1.00 96.12 107 ASN A C 1
ATOM 824 O O . ASN A 1 107 ? -4.068 -0.760 11.431 1.00 96.12 107 ASN A O 1
ATOM 828 N N . LEU A 1 108 ? -2.661 0.622 10.375 1.00 97.25 108 LEU A N 1
ATOM 829 C CA . LEU A 1 108 ? -3.218 0.323 9.056 1.00 97.25 108 LEU A CA 1
ATOM 830 C C . LEU A 1 108 ? -2.880 -1.103 8.609 1.00 97.25 108 LEU A C 1
ATOM 832 O O . LEU A 1 108 ? -3.741 -1.783 8.048 1.00 97.25 108 LEU A O 1
ATOM 836 N N . LEU A 1 109 ? -1.645 -1.550 8.840 1.00 97.19 109 LEU A N 1
ATOM 837 C CA . LEU A 1 109 ? -1.194 -2.902 8.520 1.00 97.19 109 LEU A CA 1
ATOM 838 C C . LEU A 1 109 ? -2.041 -3.932 9.270 1.00 97.19 109 LEU A C 1
ATOM 840 O O . LEU A 1 109 ? -2.660 -4.773 8.619 1.00 97.19 109 LEU A O 1
ATOM 844 N N . ASP A 1 110 ? -2.144 -3.802 10.591 1.00 97.25 110 ASP A N 1
ATOM 845 C CA . ASP A 1 110 ? -2.884 -4.723 11.454 1.00 97.25 110 ASP A CA 1
ATOM 846 C C . ASP A 1 110 ? -4.350 -4.828 11.022 1.00 97.25 110 ASP A C 1
ATOM 848 O O . ASP A 1 110 ? -4.859 -5.921 10.777 1.00 97.25 110 ASP A O 1
ATOM 852 N N . ARG A 1 111 ? -5.024 -3.692 10.786 1.00 96.50 111 ARG A N 1
ATOM 853 C CA . ARG A 1 111 ? -6.430 -3.687 10.337 1.00 96.50 111 ARG A CA 1
ATOM 854 C C . ARG A 1 111 ? -6.635 -4.364 8.982 1.00 96.50 111 ARG A C 1
ATOM 856 O O . ARG A 1 111 ? -7.697 -4.949 8.736 1.00 96.50 111 ARG A O 1
ATOM 863 N N . LEU A 1 112 ? -5.669 -4.253 8.071 1.00 96.50 112 LEU A N 1
ATOM 864 C CA . LEU A 1 112 ? -5.735 -4.935 6.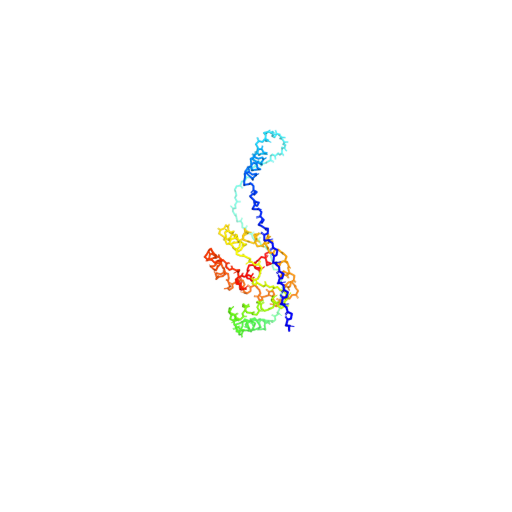780 1.00 96.50 112 LEU A CA 1
ATOM 865 C C . LEU A 1 112 ? -5.451 -6.434 6.933 1.00 96.50 112 LEU A C 1
ATOM 867 O O . LEU A 1 112 ? -6.162 -7.239 6.323 1.00 96.50 112 LEU A O 1
ATOM 871 N N . GLU A 1 113 ? -4.489 -6.834 7.762 1.00 96.19 113 GLU A N 1
ATOM 872 C CA . GLU A 1 113 ? -4.198 -8.249 8.023 1.00 96.19 113 GLU A CA 1
ATOM 873 C C . GLU A 1 113 ? -5.348 -8.953 8.754 1.00 96.19 113 GLU A C 1
ATOM 875 O O . GLU A 1 113 ? -5.761 -10.034 8.322 1.00 96.19 113 GLU A O 1
ATOM 880 N N . ASP A 1 114 ? -5.963 -8.298 9.741 1.00 95.81 114 ASP A N 1
ATOM 881 C CA . ASP A 1 114 ? -7.162 -8.765 10.451 1.00 95.81 114 ASP A CA 1
ATOM 882 C C . ASP A 1 114 ? -8.359 -8.957 9.510 1.00 95.81 114 ASP A C 1
ATOM 884 O O . ASP A 1 114 ? -9.208 -9.827 9.714 1.00 95.81 114 ASP A O 1
ATOM 888 N N . SER A 1 115 ? -8.410 -8.196 8.411 1.00 91.94 115 SER A N 1
ATOM 889 C CA . SER A 1 115 ? -9.409 -8.382 7.349 1.00 91.94 115 SER A CA 1
ATOM 890 C C . SER A 1 115 ? -9.121 -9.582 6.426 1.00 91.94 115 SER A C 1
ATOM 892 O O . SER A 1 115 ? -9.862 -9.844 5.473 1.00 91.94 115 SER A O 1
ATOM 894 N N . GLY A 1 116 ? -8.052 -10.334 6.702 1.00 93.00 116 GLY A N 1
ATOM 895 C CA . GLY A 1 116 ? -7.639 -11.532 5.973 1.00 93.00 116 GLY A CA 1
ATOM 896 C C . GLY A 1 116 ? -6.723 -11.258 4.777 1.00 93.00 116 GLY A C 1
ATOM 897 O O . GLY A 1 116 ? -6.592 -12.111 3.891 1.00 93.00 116 GLY A O 1
ATOM 898 N N . ILE A 1 117 ? -6.105 -10.077 4.706 1.00 95.38 117 ILE A N 1
ATOM 899 C CA . ILE A 1 117 ? -5.190 -9.698 3.624 1.00 95.38 117 ILE A CA 1
ATOM 900 C C . ILE A 1 117 ? -3.759 -10.028 4.046 1.00 95.38 117 ILE A C 1
ATOM 902 O O . ILE A 1 117 ? -3.172 -9.343 4.868 1.00 95.38 117 ILE A O 1
ATOM 906 N N . ARG A 1 118 ? -3.157 -11.064 3.452 1.00 96.06 118 ARG A N 1
ATOM 907 C CA . ARG A 1 118 ? -1.776 -11.471 3.772 1.00 96.06 118 ARG A CA 1
ATOM 908 C C . ARG A 1 118 ? -0.747 -10.615 3.033 1.00 96.06 118 ARG A C 1
ATOM 910 O O . ARG A 1 118 ? -0.265 -11.013 1.972 1.00 96.06 118 ARG A O 1
ATOM 917 N N . LEU A 1 119 ? -0.425 -9.442 3.575 1.00 95.44 119 LEU A N 1
ATOM 918 C CA . LEU A 1 119 ? 0.357 -8.385 2.914 1.00 95.44 119 LEU A CA 1
ATOM 919 C C . LEU A 1 119 ? 1.703 -8.867 2.345 1.00 95.44 119 LEU A C 1
ATOM 921 O O . LEU A 1 119 ? 2.050 -8.561 1.201 1.00 95.44 119 LEU A O 1
ATOM 925 N N . THR A 1 120 ? 2.432 -9.691 3.097 1.00 94.25 120 THR A N 1
ATOM 926 C CA . THR A 1 120 ? 3.766 -10.206 2.724 1.00 94.25 120 THR A CA 1
ATOM 927 C C . THR A 1 120 ? 3.760 -11.218 1.568 1.00 94.25 120 THR A C 1
ATOM 929 O O . THR A 1 120 ? 4.810 -11.520 0.989 1.00 94.25 120 THR A O 1
ATOM 932 N N . GLU A 1 121 ? 2.594 -11.746 1.190 1.00 94.75 121 GLU A N 1
ATOM 933 C CA . GLU A 1 121 ? 2.453 -12.750 0.128 1.00 94.75 121 GLU A CA 1
ATOM 934 C C . GLU A 1 121 ? 1.949 -12.172 -1.201 1.00 94.75 121 GLU A C 1
ATOM 936 O O . GLU A 1 121 ? 2.004 -12.857 -2.226 1.00 94.75 121 GLU A O 1
ATOM 941 N N . ILE A 1 122 ? 1.458 -10.929 -1.202 1.00 96.06 122 ILE A N 1
ATOM 942 C CA . ILE A 1 122 ? 0.726 -10.357 -2.341 1.00 96.06 122 ILE A CA 1
ATOM 943 C C . ILE A 1 122 ? 1.658 -10.060 -3.508 1.00 96.06 122 ILE A C 1
ATOM 945 O O . ILE A 1 122 ? 1.396 -10.484 -4.634 1.00 96.06 122 ILE A O 1
ATOM 949 N N . PHE A 1 123 ? 2.764 -9.365 -3.245 1.00 96.50 123 PHE A N 1
ATOM 950 C CA . PHE A 1 123 ? 3.711 -8.986 -4.288 1.00 96.50 123 PHE A CA 1
ATOM 951 C C . PHE A 1 123 ? 4.947 -9.871 -4.247 1.00 96.50 123 PHE A C 1
ATOM 953 O O . PHE A 1 123 ? 5.897 -9.657 -3.484 1.00 96.50 123 PHE A O 1
ATOM 960 N N . ARG A 1 124 ? 4.942 -10.864 -5.137 1.00 95.62 124 ARG A N 1
ATOM 961 C CA . ARG A 1 124 ? 6.099 -11.718 -5.408 1.00 95.62 124 ARG A CA 1
ATOM 962 C C . ARG A 1 124 ? 7.233 -10.906 -6.043 1.00 95.62 124 ARG A C 1
ATOM 964 O O . ARG A 1 124 ? 6.981 -9.856 -6.639 1.00 95.62 124 ARG A O 1
ATOM 971 N N . PRO A 1 125 ? 8.487 -11.397 -6.019 1.00 95.50 125 PRO A N 1
ATOM 972 C CA . PRO A 1 125 ? 9.633 -10.649 -6.538 1.00 95.50 125 PRO A CA 1
ATOM 973 C C . PRO A 1 125 ? 9.475 -10.256 -8.012 1.00 95.50 125 PRO A C 1
ATOM 975 O O . PRO A 1 125 ? 9.906 -9.178 -8.412 1.00 95.50 125 PRO A O 1
ATOM 978 N N . LYS A 1 126 ? 8.825 -11.110 -8.816 1.00 94.75 126 LYS A N 1
ATOM 979 C CA . LYS A 1 126 ? 8.539 -10.847 -10.233 1.00 94.75 126 LYS A CA 1
ATOM 980 C C . LYS A 1 126 ? 7.617 -9.640 -10.412 1.00 94.75 126 LYS A C 1
ATOM 982 O O . LYS A 1 126 ? 7.943 -8.741 -11.181 1.00 94.75 126 LYS A O 1
ATOM 987 N N . ASP A 1 127 ? 6.498 -9.610 -9.696 1.00 95.69 127 ASP A N 1
ATOM 988 C CA . ASP A 1 127 ? 5.508 -8.535 -9.809 1.00 95.69 127 ASP A CA 1
ATOM 989 C C . ASP A 1 127 ? 6.049 -7.242 -9.210 1.00 95.69 127 ASP A C 1
ATOM 991 O O . ASP A 1 127 ? 5.950 -6.189 -9.829 1.00 95.69 127 ASP A O 1
ATOM 995 N N . LYS A 1 128 ? 6.759 -7.343 -8.084 1.00 95.50 128 LYS A N 1
ATOM 996 C CA . LYS A 1 128 ? 7.478 -6.230 -7.463 1.00 95.50 128 LYS A CA 1
ATOM 997 C C . LYS A 1 128 ? 8.435 -5.535 -8.446 1.00 95.50 128 LYS A C 1
ATOM 999 O O . LYS A 1 128 ? 8.374 -4.319 -8.594 1.00 95.50 128 LYS A O 1
ATOM 1004 N N . LYS A 1 129 ? 9.258 -6.296 -9.183 1.00 95.62 129 LYS A N 1
ATOM 1005 C CA . LYS A 1 129 ? 10.168 -5.750 -10.214 1.00 95.62 129 LYS A CA 1
ATOM 1006 C C . LYS A 1 129 ? 9.409 -5.112 -11.386 1.00 95.62 129 LYS A C 1
ATOM 1008 O O . LYS A 1 129 ? 9.818 -4.063 -11.878 1.00 95.62 129 LYS A O 1
ATOM 1013 N N . LYS A 1 130 ? 8.291 -5.709 -11.821 1.00 96.25 130 LYS A N 1
ATOM 1014 C CA . LYS A 1 130 ? 7.428 -5.128 -12.867 1.00 96.25 130 LYS A CA 1
ATOM 1015 C C . LYS A 1 130 ? 6.811 -3.801 -12.428 1.00 96.25 130 LYS A C 1
ATOM 1017 O O . LYS A 1 130 ? 6.825 -2.845 -13.196 1.00 96.25 130 LYS A O 1
ATOM 1022 N N . ILE A 1 131 ? 6.304 -3.738 -11.199 1.00 97.06 131 ILE A N 1
ATOM 1023 C CA . ILE A 1 131 ? 5.713 -2.530 -10.615 1.00 97.06 131 ILE A CA 1
ATOM 1024 C C . ILE A 1 131 ? 6.781 -1.442 -10.460 1.00 97.06 131 ILE A C 1
ATOM 1026 O O . ILE A 1 131 ? 6.521 -0.299 -10.816 1.00 97.06 131 ILE A O 1
ATOM 1030 N N . ALA A 1 132 ? 7.999 -1.791 -10.035 1.00 96.31 132 ALA A N 1
ATOM 1031 C CA . ALA A 1 132 ? 9.117 -0.848 -9.970 1.00 96.31 132 ALA A CA 1
ATOM 1032 C C . ALA A 1 132 ? 9.475 -0.259 -11.345 1.00 96.31 132 ALA A C 1
ATOM 1034 O O . ALA A 1 132 ? 9.664 0.947 -11.481 1.00 96.31 132 ALA A O 1
ATOM 1035 N N . PHE A 1 133 ? 9.508 -1.086 -12.393 1.00 95.56 133 PHE A N 1
ATOM 1036 C CA . PHE A 1 133 ? 9.721 -0.595 -13.757 1.00 95.56 133 PHE A CA 1
ATOM 1037 C C . PHE A 1 133 ? 8.569 0.296 -14.243 1.00 95.56 133 PHE A C 1
ATOM 1039 O O . PHE A 1 133 ? 8.800 1.307 -14.901 1.00 95.56 133 PHE A O 1
ATOM 1046 N N . ALA A 1 134 ? 7.329 -0.054 -13.898 1.00 96.88 134 ALA A N 1
ATOM 1047 C CA . ALA A 1 134 ? 6.152 0.749 -14.201 1.00 96.88 134 ALA A CA 1
ATOM 1048 C C . ALA A 1 134 ? 6.144 2.095 -13.457 1.00 96.88 134 ALA A C 1
ATOM 1050 O O . ALA A 1 134 ? 5.738 3.091 -14.044 1.00 96.88 134 ALA A O 1
ATOM 1051 N N . ALA A 1 135 ? 6.641 2.147 -12.217 1.00 95.94 135 ALA A N 1
ATOM 1052 C CA . ALA A 1 135 ? 6.744 3.374 -11.429 1.00 95.94 135 ALA A CA 1
ATOM 1053 C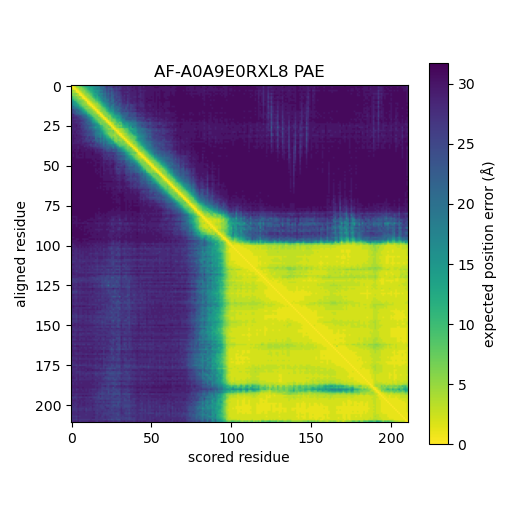 C . ALA A 1 135 ? 7.624 4.433 -12.105 1.00 95.94 135 ALA A C 1
ATOM 1055 O O . ALA A 1 135 ? 7.238 5.595 -12.153 1.00 95.94 135 ALA A O 1
ATOM 1056 N N . ARG A 1 136 ? 8.726 4.022 -12.750 1.00 94.88 136 ARG A N 1
ATOM 1057 C CA . ARG A 1 136 ? 9.597 4.924 -13.533 1.00 94.88 136 ARG A CA 1
ATOM 1058 C C . ARG A 1 136 ? 8.913 5.539 -14.757 1.00 94.88 136 ARG A C 1
ATOM 1060 O O . ARG A 1 136 ? 9.383 6.541 -15.279 1.00 94.88 136 ARG A O 1
ATOM 1067 N N . LYS A 1 137 ? 7.830 4.924 -15.241 1.00 96.06 137 LYS A N 1
ATOM 1068 C CA . LYS A 1 137 ? 7.015 5.441 -16.352 1.00 96.06 137 LYS A CA 1
ATOM 1069 C C . LYS A 1 137 ? 5.898 6.375 -15.879 1.00 96.06 137 LYS A C 1
ATOM 1071 O O . LYS A 1 137 ? 5.249 6.996 -16.714 1.00 96.06 137 LYS A O 1
ATOM 1076 N N . GLY A 1 138 ? 5.655 6.445 -14.571 1.00 96.12 138 GLY A N 1
ATOM 1077 C CA . GLY A 1 138 ? 4.635 7.282 -13.949 1.00 96.12 138 GLY A CA 1
ATOM 1078 C C . GLY A 1 138 ? 3.592 6.498 -13.150 1.00 96.12 138 GLY A C 1
ATOM 1079 O O . GLY A 1 138 ? 3.415 5.282 -13.285 1.00 96.12 138 GLY A O 1
ATOM 1080 N N . GLU A 1 139 ? 2.848 7.226 -12.322 1.00 95.81 139 GLU A N 1
ATOM 1081 C CA . GLU A 1 139 ? 1.862 6.673 -11.388 1.00 95.81 139 GLU A CA 1
ATOM 1082 C C . GLU A 1 139 ? 0.753 5.876 -12.076 1.00 95.81 139 GLU A C 1
ATOM 1084 O O . GLU A 1 139 ? 0.376 4.806 -11.604 1.00 95.81 139 GLU A O 1
ATOM 1089 N N . ARG A 1 140 ? 0.228 6.368 -13.208 1.00 97.31 140 ARG A N 1
ATOM 1090 C CA . ARG A 1 140 ? -0.848 5.684 -13.944 1.00 97.31 140 ARG A CA 1
ATOM 1091 C C . ARG A 1 140 ? -0.416 4.280 -14.364 1.00 97.31 140 ARG A C 1
ATOM 1093 O O . ARG A 1 140 ? -1.175 3.321 -14.219 1.00 97.31 140 ARG A O 1
ATOM 1100 N N . GLN A 1 141 ? 0.822 4.145 -14.838 1.00 97.75 141 GLN A N 1
ATOM 1101 C CA . GLN A 1 141 ? 1.371 2.858 -15.250 1.00 97.75 141 GLN A CA 1
ATOM 1102 C C . GLN A 1 141 ? 1.650 1.953 -14.043 1.00 97.75 141 GLN A C 1
ATOM 1104 O O . GLN A 1 141 ? 1.361 0.752 -14.106 1.00 97.75 141 GLN A O 1
ATOM 1109 N N . ARG A 1 142 ? 2.156 2.514 -12.932 1.00 97.44 142 ARG A N 1
ATOM 1110 C CA . ARG A 1 142 ? 2.336 1.809 -11.649 1.00 97.44 142 ARG A CA 1
ATOM 1111 C C . ARG A 1 142 ? 1.018 1.204 -11.173 1.00 97.44 142 ARG A C 1
ATOM 1113 O O . ARG A 1 142 ? 0.926 -0.014 -11.028 1.00 97.44 142 ARG A O 1
ATOM 1120 N N . ARG A 1 143 ? -0.020 2.031 -11.035 1.00 97.75 143 ARG A N 1
ATOM 1121 C CA . ARG A 1 143 ? -1.363 1.642 -10.579 1.00 97.75 143 ARG A CA 1
ATOM 1122 C C . ARG A 1 143 ? -2.027 0.628 -11.507 1.00 97.75 143 ARG A C 1
ATOM 1124 O O . ARG A 1 143 ? -2.608 -0.346 -11.034 1.00 97.75 143 ARG A O 1
ATOM 1131 N N . SER A 1 144 ? -1.880 0.780 -12.824 1.00 98.06 144 SER A N 1
ATOM 1132 C CA . SER A 1 144 ? -2.343 -0.230 -13.787 1.00 98.06 144 SER A CA 1
ATOM 1133 C C . SER A 1 144 ? -1.653 -1.582 -13.574 1.00 98.06 144 SER A C 1
ATOM 1135 O O . SER A 1 144 ? -2.303 -2.624 -13.584 1.00 98.06 144 SER A O 1
ATOM 1137 N N . THR A 1 145 ? -0.337 -1.583 -13.353 1.00 98.12 145 THR A N 1
ATOM 1138 C CA . THR A 1 145 ? 0.443 -2.816 -13.148 1.00 98.12 145 THR A CA 1
ATOM 1139 C C . THR A 1 145 ? 0.106 -3.481 -11.807 1.00 98.12 145 THR A C 1
ATOM 1141 O O . THR A 1 145 ? 0.016 -4.709 -11.722 1.00 98.12 145 THR A O 1
ATOM 1144 N N . ILE A 1 146 ? -0.148 -2.684 -10.765 1.00 98.06 146 ILE A N 1
ATOM 1145 C CA . ILE A 1 146 ? -0.650 -3.173 -9.474 1.00 98.06 146 ILE A CA 1
ATOM 1146 C C . ILE A 1 146 ? -2.020 -3.834 -9.658 1.00 98.06 146 ILE A C 1
ATOM 1148 O O . ILE A 1 146 ? -2.207 -4.967 -9.227 1.00 98.06 146 ILE A O 1
ATOM 1152 N N . ASN A 1 147 ? -2.952 -3.194 -10.367 1.00 97.88 147 ASN A N 1
ATOM 1153 C CA . ASN A 1 147 ? -4.275 -3.770 -10.622 1.00 97.88 147 ASN A CA 1
ATOM 1154 C C . ASN A 1 147 ? -4.212 -5.080 -11.427 1.00 97.88 147 ASN A C 1
ATOM 1156 O O . ASN A 1 147 ? -4.948 -6.020 -11.137 1.00 97.88 147 ASN A O 1
ATOM 1160 N N . GLN A 1 148 ? -3.294 -5.190 -12.389 1.00 97.25 148 GLN A N 1
ATOM 1161 C CA . GLN A 1 148 ? -3.090 -6.428 -13.150 1.00 97.25 148 GLN A CA 1
ATOM 1162 C C . GLN A 1 148 ? -2.532 -7.578 -12.295 1.00 97.25 148 GLN A C 1
ATOM 1164 O O . GLN A 1 148 ? -2.878 -8.734 -12.524 1.00 97.25 148 GLN A O 1
ATOM 1169 N N . SER A 1 149 ? -1.668 -7.281 -11.322 1.00 96.06 149 SER A N 1
ATOM 1170 C CA . SER A 1 149 ? -1.011 -8.300 -10.486 1.00 96.06 149 SER A CA 1
ATOM 1171 C C . SER A 1 149 ? -1.805 -8.658 -9.227 1.00 96.06 149 SER A C 1
ATOM 1173 O O . SER A 1 149 ? -1.846 -9.821 -8.832 1.00 96.06 149 SER A O 1
ATOM 1175 N N . ALA A 1 150 ? -2.467 -7.677 -8.614 1.00 9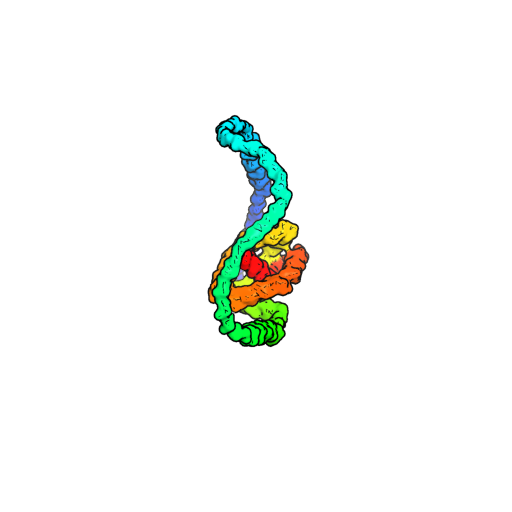6.88 150 ALA A N 1
ATOM 1176 C CA . ALA A 1 150 ? -3.111 -7.792 -7.310 1.00 96.88 150 ALA A CA 1
ATOM 1177 C C . ALA A 1 150 ? -4.561 -7.273 -7.287 1.00 96.88 150 ALA A C 1
ATOM 1179 O O . ALA A 1 150 ? -5.096 -7.032 -6.207 1.00 96.88 150 ALA A O 1
ATOM 1180 N N . GLY A 1 151 ? -5.240 -7.145 -8.435 1.00 97.06 151 GLY A N 1
ATOM 1181 C CA . GLY A 1 151 ? -6.571 -6.523 -8.537 1.00 97.06 151 GLY A CA 1
ATOM 1182 C C . GLY A 1 151 ? -7.632 -7.077 -7.578 1.00 97.06 151 GLY A C 1
ATOM 1183 O O . GLY A 1 151 ? -8.406 -6.315 -7.011 1.00 97.06 151 GLY A O 1
ATOM 1184 N N . ARG A 1 152 ? -7.625 -8.388 -7.290 1.00 96.81 152 ARG A N 1
ATOM 1185 C CA . ARG A 1 152 ? -8.527 -8.979 -6.280 1.00 96.81 152 ARG A CA 1
ATOM 1186 C C . ARG A 1 152 ? -8.267 -8.437 -4.868 1.00 96.81 152 ARG A C 1
ATOM 1188 O O . ARG A 1 152 ? -9.209 -8.259 -4.104 1.00 96.81 152 ARG A O 1
ATOM 1195 N N . GLN A 1 153 ? -7.001 -8.226 -4.512 1.00 97.38 153 GLN A N 1
ATOM 1196 C CA . GLN A 1 153 ? -6.627 -7.673 -3.210 1.00 97.38 153 GLN A CA 1
ATOM 1197 C C . GLN A 1 153 ? -6.904 -6.172 -3.160 1.00 97.38 153 GLN A C 1
ATOM 1199 O O . GLN A 1 153 ? -7.447 -5.709 -2.166 1.00 97.38 153 GLN A O 1
ATOM 1204 N N . VAL A 1 154 ? -6.626 -5.441 -4.246 1.00 98.00 154 VAL A N 1
ATOM 1205 C CA . VAL A 1 154 ? -6.977 -4.015 -4.374 1.00 98.00 154 VAL A CA 1
ATOM 1206 C C . VAL A 1 154 ? -8.477 -3.812 -4.172 1.00 98.00 154 VAL A C 1
ATOM 1208 O O . VAL A 1 154 ? -8.878 -2.965 -3.381 1.00 98.00 154 VAL A O 1
ATOM 1211 N N . GLU A 1 155 ? -9.316 -4.631 -4.808 1.00 97.75 155 GLU A N 1
ATOM 1212 C CA . GLU A 1 155 ? -10.768 -4.516 -4.658 1.00 97.75 155 GLU A CA 1
ATOM 1213 C C . GLU A 1 155 ? -11.235 -4.855 -3.237 1.00 97.75 155 GLU A C 1
ATOM 1215 O O . GLU A 1 155 ? -12.123 -4.198 -2.698 1.00 97.75 155 GLU A O 1
ATOM 1220 N N . ARG A 1 156 ? -10.598 -5.830 -2.576 1.00 96.88 156 ARG A N 1
ATOM 1221 C CA . ARG A 1 156 ? -10.876 -6.135 -1.166 1.00 96.88 156 ARG A CA 1
ATOM 1222 C C . ARG A 1 156 ? -10.520 -4.964 -0.249 1.00 96.88 156 ARG A C 1
ATOM 1224 O O . ARG A 1 156 ? -11.338 -4.602 0.593 1.00 96.88 156 ARG A O 1
ATOM 1231 N N . VAL A 1 157 ? -9.343 -4.361 -0.435 1.00 97.81 157 VAL A N 1
ATOM 1232 C CA . VAL A 1 157 ? -8.930 -3.153 0.297 1.00 97.81 157 VAL A CA 1
ATOM 1233 C C . VAL A 1 157 ? -9.929 -2.029 0.040 1.00 97.81 157 VAL A C 1
ATOM 1235 O O . VAL A 1 157 ? -10.448 -1.451 0.986 1.00 97.81 157 VAL A O 1
ATOM 1238 N N . ARG A 1 158 ? -10.290 -1.776 -1.221 1.00 97.81 158 ARG A N 1
ATOM 1239 C CA . ARG A 1 158 ? -11.266 -0.747 -1.598 1.00 97.81 158 ARG A CA 1
ATOM 1240 C C . ARG A 1 158 ? -12.622 -0.950 -0.922 1.00 97.81 158 ARG A C 1
ATOM 1242 O O . ARG A 1 158 ? -13.189 0.007 -0.401 1.00 97.81 158 ARG A O 1
ATOM 1249 N N . MET A 1 159 ? -13.136 -2.178 -0.899 1.00 97.25 159 MET A N 1
ATOM 1250 C CA . MET A 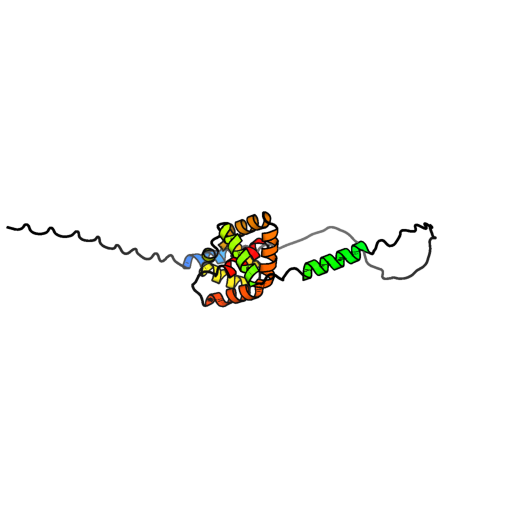1 159 ? -14.393 -2.500 -0.216 1.00 97.25 159 MET A CA 1
ATOM 1251 C C . MET A 1 159 ? -14.291 -2.293 1.295 1.00 97.25 159 MET A C 1
ATOM 1253 O O . MET A 1 159 ? -15.219 -1.753 1.896 1.00 97.25 159 MET A O 1
ATOM 1257 N N . ARG A 1 160 ? -13.156 -2.654 1.907 1.00 96.19 160 ARG A N 1
ATOM 1258 C CA . ARG A 1 160 ? -12.926 -2.431 3.338 1.00 96.19 160 ARG A CA 1
ATOM 1259 C C . ARG A 1 160 ? -12.860 -0.941 3.676 1.00 96.19 160 ARG A C 1
ATOM 1261 O O . ARG A 1 160 ? -13.534 -0.527 4.609 1.00 96.19 160 ARG A O 1
ATOM 1268 N N . LEU A 1 161 ? -12.128 -0.150 2.888 1.00 97.19 161 LEU A N 1
ATOM 1269 C CA . LEU A 1 161 ? -12.024 1.304 3.055 1.00 97.19 161 LEU A CA 1
ATOM 1270 C C . LEU A 1 161 ? -13.386 1.990 2.911 1.00 97.19 161 LEU A C 1
ATOM 1272 O O . LEU A 1 161 ? -13.719 2.870 3.691 1.00 97.19 161 LEU A O 1
ATOM 1276 N N . ARG A 1 162 ? -14.214 1.573 1.946 1.00 96.75 162 ARG A N 1
ATOM 1277 C CA . ARG A 1 162 ? -15.568 2.132 1.771 1.00 96.75 162 ARG A CA 1
ATOM 1278 C C . ARG A 1 162 ? -16.505 1.837 2.943 1.00 96.75 162 ARG A C 1
ATOM 1280 O O . ARG A 1 162 ? -17.425 2.613 3.173 1.00 96.75 162 ARG A O 1
ATOM 1287 N N . GLY A 1 163 ? -16.300 0.721 3.639 1.00 96.31 163 GLY A N 1
ATOM 1288 C CA . GLY A 1 163 ? -17.112 0.323 4.790 1.00 96.31 163 GLY A CA 1
ATOM 1289 C C . GLY A 1 163 ? -16.633 0.879 6.134 1.00 96.31 163 GLY A C 1
ATOM 1290 O O . GLY A 1 163 ? -17.276 0.603 7.141 1.00 96.31 163 GLY A O 1
ATOM 1291 N N . ASP A 1 164 ? -15.507 1.597 6.172 1.00 96.75 164 ASP A N 1
ATOM 1292 C CA . ASP A 1 164 ? -14.842 2.029 7.405 1.00 96.75 164 ASP A CA 1
ATOM 1293 C C . ASP A 1 164 ? -14.183 3.402 7.183 1.00 96.75 164 ASP A C 1
ATOM 1295 O O . ASP A 1 164 ? -13.099 3.507 6.604 1.00 96.75 164 ASP A O 1
ATOM 1299 N N . SER A 1 165 ? -14.875 4.472 7.593 1.00 96.31 165 SER A N 1
ATOM 1300 C CA . SER A 1 165 ? -14.430 5.858 7.381 1.00 96.31 165 SER A CA 1
ATOM 1301 C C . SER A 1 165 ? -13.115 6.168 8.088 1.00 96.31 165 SER A C 1
ATOM 1303 O O . SER A 1 165 ? -12.286 6.894 7.541 1.00 96.31 165 SER A O 1
ATOM 1305 N N . ASP A 1 166 ? -12.904 5.585 9.267 1.00 95.69 166 ASP A N 1
ATOM 1306 C CA . ASP A 1 166 ? -11.700 5.803 10.065 1.00 95.69 166 ASP A CA 1
ATOM 1307 C C . ASP A 1 166 ? -10.502 5.124 9.407 1.00 95.69 166 ASP A C 1
ATOM 1309 O O . ASP A 1 166 ? -9.422 5.706 9.315 1.00 95.69 166 ASP A O 1
ATOM 1313 N N . LEU A 1 167 ? -10.700 3.911 8.878 1.00 96.75 167 LEU A N 1
ATOM 1314 C CA . LEU A 1 167 ? -9.693 3.239 8.063 1.00 96.75 167 LEU A CA 1
ATOM 1315 C C . LEU A 1 167 ? -9.403 4.014 6.771 1.00 96.75 167 LEU A C 1
ATOM 1317 O O . LEU A 1 167 ? -8.252 4.068 6.345 1.00 96.75 167 LEU A O 1
ATOM 1321 N N . MET A 1 168 ? -10.416 4.624 6.145 1.00 97.75 168 MET A N 1
ATOM 1322 C CA . MET A 1 168 ? -10.218 5.462 4.959 1.00 97.75 168 MET A CA 1
ATOM 1323 C C . MET A 1 168 ? -9.383 6.710 5.264 1.00 97.75 168 MET A C 1
ATOM 1325 O O . MET A 1 168 ? -8.500 7.038 4.472 1.00 97.75 168 MET A O 1
ATOM 1329 N N . ALA A 1 169 ? -9.642 7.388 6.384 1.00 96.06 169 ALA A N 1
ATOM 1330 C CA . ALA A 1 169 ? -8.828 8.517 6.832 1.00 96.06 169 ALA A CA 1
ATOM 1331 C C . ALA A 1 169 ? -7.379 8.071 7.082 1.00 96.06 169 ALA A C 1
ATOM 1333 O O . ALA A 1 169 ? -6.463 8.581 6.441 1.00 96.06 169 ALA A O 1
ATOM 1334 N N . LEU A 1 170 ? -7.197 7.004 7.869 1.00 96.50 170 LEU A N 1
ATOM 1335 C CA . LEU A 1 170 ? -5.885 6.427 8.173 1.00 96.50 170 LEU A CA 1
ATOM 1336 C C . LEU A 1 170 ? -5.096 6.048 6.908 1.00 96.50 170 LEU A C 1
ATOM 1338 O O . LEU A 1 170 ? -3.894 6.278 6.817 1.00 96.50 170 LEU A O 1
ATOM 1342 N N . ALA A 1 171 ? -5.774 5.482 5.909 1.00 97.69 171 ALA A N 1
ATOM 1343 C CA . ALA A 1 171 ? -5.177 5.101 4.636 1.00 97.69 171 ALA A CA 1
ATOM 1344 C C . ALA A 1 171 ? -4.684 6.306 3.816 1.00 97.69 171 ALA A C 1
ATOM 1346 O O . ALA A 1 171 ? -3.642 6.212 3.166 1.00 97.69 171 ALA A O 1
ATOM 1347 N N . ARG A 1 172 ? -5.410 7.430 3.839 1.00 97.38 172 ARG A N 1
ATOM 1348 C CA . ARG A 1 172 ? -5.001 8.672 3.159 1.00 97.38 172 ARG A CA 1
ATOM 1349 C C . ARG A 1 172 ? -3.789 9.304 3.838 1.00 97.38 172 ARG A C 1
ATOM 1351 O O . ARG A 1 172 ? -2.840 9.685 3.148 1.00 97.38 172 ARG A O 1
ATOM 1358 N N . ASP A 1 173 ? -3.800 9.345 5.166 1.00 95.81 173 ASP A N 1
ATOM 1359 C CA . ASP A 1 173 ? -2.689 9.866 5.965 1.00 95.81 173 ASP A CA 1
ATOM 1360 C C . ASP A 1 173 ? -1.431 9.017 5.734 1.00 95.81 173 ASP A C 1
ATOM 1362 O O . ASP A 1 173 ? -0.356 9.539 5.433 1.00 95.81 173 ASP A O 1
ATOM 1366 N N . PHE A 1 174 ? -1.585 7.689 5.757 1.00 97.19 174 PHE A N 1
ATOM 1367 C CA . PHE A 1 174 ? -0.507 6.749 5.470 1.00 97.19 174 PHE A CA 1
ATOM 1368 C C . PHE A 1 174 ? 0.111 6.959 4.084 1.00 97.19 174 PHE A C 1
ATOM 1370 O O . PHE A 1 174 ? 1.330 7.041 3.983 1.00 97.19 174 PHE A O 1
ATOM 1377 N N . VAL A 1 175 ? -0.688 7.067 3.013 1.00 97.00 175 VAL A N 1
ATOM 1378 C CA . VAL A 1 175 ? -0.143 7.278 1.656 1.00 97.00 175 VAL A CA 1
ATOM 1379 C C . VAL A 1 175 ? 0.674 8.566 1.590 1.00 97.00 175 VAL A C 1
ATOM 1381 O O . VAL A 1 175 ? 1.772 8.547 1.039 1.00 97.00 175 VAL A O 1
ATOM 1384 N N . THR A 1 176 ? 0.181 9.642 2.205 1.00 96.00 176 THR A N 1
ATOM 1385 C CA . THR A 1 176 ? 0.851 10.951 2.220 1.00 96.00 176 THR A CA 1
ATOM 1386 C C . THR A 1 176 ? 2.197 10.895 2.947 1.00 96.00 176 THR A C 1
ATOM 1388 O O . THR A 1 176 ? 3.192 11.426 2.459 1.00 96.00 176 THR A O 1
ATOM 1391 N N . MET A 1 177 ? 2.257 10.221 4.098 1.00 94.75 177 MET A N 1
ATOM 1392 C CA . MET A 1 177 ? 3.487 10.110 4.890 1.00 94.75 177 MET A CA 1
ATOM 1393 C C . MET A 1 177 ? 4.489 9.092 4.331 1.00 94.75 177 MET A C 1
ATOM 1395 O O . MET A 1 177 ? 5.698 9.240 4.520 1.00 94.75 177 MET A O 1
ATOM 1399 N N . GLU A 1 178 ? 4.004 8.029 3.688 1.00 96.06 178 GLU A N 1
ATOM 1400 C CA . GLU A 1 178 ? 4.813 6.866 3.317 1.00 96.06 178 GLU A CA 1
ATOM 1401 C C . GLU A 1 178 ? 5.334 6.912 1.876 1.00 96.06 178 GLU A C 1
ATOM 1403 O O . GLU A 1 178 ? 6.283 6.199 1.553 1.00 96.06 178 GLU A O 1
ATOM 1408 N N . GLU A 1 179 ? 4.751 7.746 1.009 1.00 95.50 179 GLU A N 1
ATOM 1409 C CA . GLU A 1 179 ? 5.020 7.756 -0.434 1.00 95.50 179 GLU A CA 1
ATOM 1410 C C . GLU A 1 179 ? 6.510 7.754 -0.787 1.00 95.50 179 GLU A C 1
ATOM 1412 O O . GLU A 1 179 ? 6.969 6.866 -1.507 1.00 95.50 179 GLU A O 1
ATOM 1417 N N . SER A 1 180 ? 7.278 8.706 -0.256 1.00 95.56 180 SER A N 1
ATOM 1418 C CA . SER A 1 180 ? 8.705 8.831 -0.575 1.00 95.56 180 SER A CA 1
ATOM 1419 C C . SER A 1 180 ? 9.484 7.558 -0.227 1.00 95.56 180 SER A C 1
ATOM 1421 O O . SER A 1 180 ? 10.243 7.036 -1.045 1.00 95.56 180 SER A O 1
ATOM 1423 N N . ASP A 1 181 ? 9.260 6.998 0.963 1.00 95.44 181 ASP A N 1
ATOM 1424 C CA . ASP A 1 181 ? 9.968 5.799 1.412 1.00 95.44 181 ASP A CA 1
ATOM 1425 C C . ASP A 1 181 ? 9.523 4.547 0.656 1.00 95.44 181 ASP A C 1
ATOM 1427 O O . ASP A 1 181 ? 10.358 3.745 0.243 1.00 95.44 181 ASP A O 1
ATOM 1431 N N . ALA A 1 182 ? 8.223 4.403 0.394 1.00 96.31 182 ALA A N 1
ATOM 1432 C CA . ALA A 1 182 ? 7.699 3.277 -0.361 1.00 96.31 182 ALA A CA 1
ATOM 1433 C C . ALA A 1 182 ? 8.214 3.273 -1.806 1.00 96.31 182 ALA A C 1
ATOM 1435 O O . ALA A 1 182 ? 8.583 2.214 -2.324 1.00 96.31 182 ALA A O 1
ATOM 1436 N N . LEU A 1 183 ? 8.288 4.438 -2.456 1.00 95.44 183 LEU A N 1
ATOM 1437 C CA . LEU A 1 183 ? 8.845 4.557 -3.802 1.00 95.44 183 LEU A CA 1
ATOM 1438 C C . LEU A 1 183 ? 10.357 4.317 -3.811 1.00 95.44 183 LEU A C 1
ATOM 1440 O O . LEU A 1 183 ? 10.828 3.541 -4.642 1.00 95.44 183 LEU A O 1
ATOM 1444 N N . ASN A 1 184 ? 11.101 4.847 -2.839 1.00 95.19 184 ASN A N 1
ATOM 1445 C CA . ASN A 1 184 ? 12.526 4.543 -2.679 1.00 95.19 184 ASN A CA 1
ATOM 1446 C C . ASN A 1 184 ? 12.764 3.040 -2.441 1.00 95.19 184 ASN A C 1
ATOM 1448 O O . ASN A 1 184 ? 13.642 2.422 -3.053 1.00 95.19 184 ASN A O 1
ATOM 1452 N N . ALA A 1 185 ? 11.959 2.407 -1.586 1.00 94.38 185 ALA A N 1
ATOM 1453 C CA . ALA A 1 185 ? 12.012 0.972 -1.341 1.00 94.38 185 ALA A CA 1
ATOM 1454 C C . ALA A 1 185 ? 11.693 0.179 -2.615 1.00 94.38 185 ALA A C 1
ATOM 1456 O O . ALA A 1 185 ? 12.363 -0.820 -2.890 1.00 94.38 185 ALA A O 1
ATOM 1457 N N . LEU A 1 186 ? 10.712 0.634 -3.406 1.00 94.06 186 LEU A N 1
ATOM 1458 C CA . LEU A 1 186 ? 10.306 0.039 -4.678 1.00 94.06 186 LEU A CA 1
ATOM 1459 C C . LEU A 1 186 ? 11.406 0.152 -5.746 1.00 94.06 186 LEU A C 1
ATOM 1461 O O . LEU A 1 186 ? 11.672 -0.818 -6.461 1.00 94.06 186 LEU A O 1
ATOM 1465 N N . GLU A 1 187 ? 12.088 1.288 -5.842 1.00 91.62 187 GLU A N 1
ATOM 1466 C CA . GLU A 1 187 ? 13.202 1.486 -6.771 1.00 91.62 187 GLU A CA 1
ATOM 1467 C C . GLU A 1 187 ? 14.374 0.553 -6.465 1.00 91.62 187 GLU A C 1
ATOM 1469 O O . GLU A 1 187 ? 14.938 -0.057 -7.380 1.00 91.62 187 GLU A O 1
ATOM 1474 N N . ASN A 1 188 ? 14.662 0.344 -5.180 1.00 89.25 188 ASN A N 1
ATOM 1475 C CA . ASN A 1 188 ? 15.729 -0.531 -4.690 1.00 89.25 188 ASN A CA 1
ATOM 1476 C C . ASN A 1 188 ? 15.392 -2.036 -4.756 1.00 89.25 188 ASN A C 1
ATOM 1478 O O . ASN A 1 188 ? 16.193 -2.893 -4.377 1.00 89.25 188 ASN A O 1
ATOM 1482 N N . THR A 1 189 ? 14.226 -2.412 -5.294 1.00 87.25 189 THR A N 1
ATOM 1483 C CA . THR A 1 189 ? 13.784 -3.819 -5.345 1.00 87.25 189 THR A CA 1
ATOM 1484 C C . THR A 1 189 ? 14.582 -4.713 -6.281 1.00 87.25 189 THR A C 1
ATOM 1486 O O . THR A 1 189 ? 14.548 -5.936 -6.119 1.00 87.25 189 THR A O 1
ATOM 1489 N N . HIS A 1 190 ? 15.312 -4.144 -7.241 1.00 78.88 190 HIS A N 1
ATOM 1490 C CA . HIS A 1 190 ? 16.142 -4.895 -8.182 1.00 78.88 190 HIS A CA 1
ATOM 1491 C C . HIS A 1 190 ? 17.223 -5.731 -7.472 1.00 78.88 190 HIS A C 1
ATOM 1493 O O . HIS A 1 190 ? 17.543 -6.823 -7.941 1.00 78.88 190 HIS A O 1
ATOM 1499 N N . ALA A 1 191 ? 17.696 -5.283 -6.304 1.00 77.88 191 ALA A N 1
ATOM 1500 C CA . ALA A 1 191 ? 18.673 -5.991 -5.479 1.00 77.88 191 ALA A CA 1
ATOM 1501 C C . ALA A 1 191 ? 18.081 -7.158 -4.656 1.00 77.88 191 ALA A C 1
ATOM 1503 O O . ALA A 1 191 ? 18.826 -7.959 -4.095 1.00 77.88 191 ALA A O 1
ATOM 1504 N N . SER A 1 192 ? 16.748 -7.286 -4.564 1.00 83.94 192 SER A N 1
ATOM 1505 C CA . SER A 1 192 ? 16.085 -8.220 -3.644 1.00 83.94 192 SER A CA 1
ATOM 1506 C C . SER A 1 192 ? 15.190 -9.236 -4.353 1.00 83.94 192 SER A C 1
ATOM 1508 O O . SER A 1 192 ? 14.218 -8.889 -5.027 1.00 83.94 192 SER A O 1
ATOM 1510 N N . ASN A 1 193 ? 15.453 -10.521 -4.099 1.00 89.31 193 ASN A N 1
ATOM 1511 C CA . ASN A 1 193 ? 14.603 -11.639 -4.527 1.00 89.31 193 ASN A CA 1
ATOM 1512 C C . ASN A 1 193 ? 13.571 -12.060 -3.464 1.00 89.31 193 ASN A C 1
ATOM 1514 O O . ASN A 1 193 ? 12.951 -13.110 -3.598 1.00 89.31 193 ASN A O 1
ATOM 1518 N N . LYS A 1 194 ? 13.376 -11.256 -2.412 1.00 92.94 194 LYS A N 1
ATOM 1519 C CA . LYS A 1 194 ? 12.312 -11.465 -1.419 1.00 92.94 194 LYS A CA 1
ATOM 1520 C C . LYS A 1 194 ? 11.000 -10.844 -1.901 1.00 92.94 194 LYS A C 1
ATOM 1522 O O . LYS A 1 194 ? 11.013 -9.952 -2.757 1.00 92.94 194 LYS A O 1
ATOM 1527 N N . ASN A 1 195 ? 9.876 -11.277 -1.337 1.00 94.12 195 ASN A N 1
ATOM 1528 C CA . ASN A 1 195 ? 8.590 -10.603 -1.534 1.00 94.12 195 ASN A CA 1
ATOM 1529 C C . ASN A 1 195 ? 8.663 -9.135 -1.072 1.00 94.12 195 ASN A C 1
ATOM 1531 O O . ASN A 1 195 ? 9.656 -8.704 -0.474 1.00 94.12 195 ASN A O 1
ATOM 1535 N N . ALA A 1 196 ? 7.645 -8.340 -1.397 1.00 94.56 196 ALA A N 1
ATOM 1536 C CA . ALA A 1 196 ? 7.505 -7.019 -0.790 1.00 94.56 196 ALA A CA 1
ATOM 1537 C C . ALA A 1 196 ? 7.352 -7.145 0.737 1.00 94.56 196 ALA A C 1
ATOM 1539 O O . ALA A 1 196 ? 6.758 -8.107 1.227 1.00 94.56 196 ALA A O 1
ATOM 1540 N N . SER A 1 197 ? 7.900 -6.181 1.481 1.00 95.50 197 SER A N 1
ATOM 1541 C CA . SER A 1 197 ? 7.576 -6.034 2.902 1.00 95.50 197 SER A CA 1
ATOM 1542 C C . SER A 1 197 ? 6.089 -5.710 3.058 1.00 95.50 197 SER A C 1
ATOM 1544 O O . SER A 1 197 ? 5.477 -5.180 2.128 1.00 95.50 197 SER A O 1
ATOM 1546 N N . ALA A 1 198 ? 5.513 -6.002 4.228 1.00 96.75 198 ALA A N 1
ATOM 1547 C CA . ALA A 1 198 ? 4.110 -5.699 4.510 1.00 96.75 198 ALA A CA 1
ATOM 1548 C C . ALA A 1 198 ? 3.802 -4.214 4.265 1.00 96.75 198 ALA A C 1
ATOM 1550 O O . ALA A 1 198 ? 2.878 -3.894 3.531 1.00 96.75 198 ALA A O 1
ATOM 1551 N N . ARG A 1 199 ? 4.667 -3.320 4.758 1.00 96.75 199 ARG A N 1
ATOM 1552 C CA . ARG A 1 199 ? 4.539 -1.865 4.605 1.00 96.75 199 ARG A CA 1
ATOM 1553 C C . ARG A 1 199 ? 4.523 -1.402 3.147 1.00 96.75 199 ARG A C 1
ATOM 1555 O O . ARG A 1 199 ? 3.630 -0.661 2.744 1.00 96.75 199 ARG A O 1
ATOM 1562 N N . LEU A 1 200 ? 5.446 -1.915 2.328 1.00 97.06 200 LEU A N 1
ATOM 1563 C CA . LEU A 1 200 ? 5.461 -1.627 0.892 1.00 97.06 200 LEU A CA 1
ATOM 1564 C C . LEU A 1 200 ? 4.216 -2.195 0.199 1.00 97.06 200 LEU A C 1
ATOM 1566 O O . LEU A 1 200 ? 3.625 -1.532 -0.648 1.00 97.06 200 LEU A O 1
ATOM 1570 N N . ALA A 1 201 ? 3.806 -3.417 0.544 1.00 97.62 201 ALA A N 1
ATOM 1571 C CA . ALA A 1 201 ? 2.609 -4.027 -0.022 1.00 97.62 201 ALA A CA 1
ATOM 1572 C C . ALA A 1 201 ? 1.345 -3.223 0.318 1.00 97.62 201 ALA A C 1
ATOM 1574 O O . ALA A 1 201 ? 0.530 -2.990 -0.574 1.00 97.62 201 ALA A O 1
ATOM 1575 N N . THR A 1 202 ? 1.216 -2.751 1.560 1.00 98.25 202 THR A N 1
ATOM 1576 C CA . THR A 1 202 ? 0.131 -1.866 1.998 1.00 98.25 202 THR A CA 1
ATOM 1577 C C . THR A 1 202 ? 0.096 -0.597 1.167 1.00 98.25 202 THR A C 1
ATOM 1579 O O . THR A 1 202 ? -0.950 -0.295 0.600 1.00 98.25 202 THR A O 1
ATOM 1582 N N . TYR A 1 203 ? 1.231 0.093 1.012 1.00 98.25 203 TYR A N 1
ATOM 1583 C CA . TYR A 1 203 ? 1.298 1.301 0.187 1.00 98.25 203 TYR A CA 1
ATOM 1584 C C . TYR A 1 203 ? 0.806 1.046 -1.237 1.00 98.25 203 TYR A C 1
ATOM 1586 O O . TYR A 1 203 ? -0.098 1.732 -1.703 1.00 98.25 203 TYR A O 1
ATOM 1594 N N . LEU A 1 204 ? 1.316 0.007 -1.906 1.00 97.94 204 LEU A N 1
ATOM 1595 C CA . LEU A 1 204 ? 0.920 -0.304 -3.283 1.00 97.94 204 LEU A CA 1
ATOM 1596 C C . LEU A 1 204 ? -0.577 -0.633 -3.406 1.00 97.94 204 LEU A C 1
ATOM 1598 O O . LEU A 1 204 ? -1.217 -0.241 -4.381 1.00 97.94 204 LEU A O 1
ATOM 1602 N N . LEU A 1 205 ? -1.145 -1.360 -2.442 1.00 98.19 205 LEU A N 1
ATOM 1603 C CA . LEU A 1 205 ? -2.565 -1.716 -2.462 1.00 98.19 205 LEU A CA 1
ATOM 1604 C C . LEU A 1 205 ? -3.464 -0.515 -2.197 1.00 98.19 205 LEU A C 1
ATOM 1606 O O . LEU A 1 205 ? -4.464 -0.352 -2.892 1.00 98.19 205 LEU A O 1
ATOM 1610 N N . VAL A 1 206 ? -3.118 0.300 -1.203 1.00 98.12 206 VAL A N 1
ATOM 1611 C CA . VAL A 1 206 ? -3.906 1.464 -0.797 1.00 98.12 206 VAL A CA 1
ATOM 1612 C C . VAL A 1 206 ? -3.839 2.555 -1.866 1.00 98.12 206 VAL A C 1
ATOM 1614 O O . VAL A 1 206 ? -4.889 3.044 -2.272 1.00 98.12 206 VAL A O 1
ATOM 1617 N N . ASP A 1 207 ? -2.653 2.852 -2.408 1.00 97.69 207 ASP A N 1
ATOM 1618 C CA . ASP A 1 207 ? -2.459 3.772 -3.542 1.00 97.69 207 ASP A CA 1
ATOM 1619 C C . ASP A 1 207 ? -3.357 3.386 -4.730 1.00 97.69 207 ASP A C 1
ATOM 1621 O O . ASP A 1 207 ? -4.117 4.198 -5.264 1.00 97.69 207 ASP A O 1
ATOM 1625 N N . ALA A 1 208 ? -3.356 2.102 -5.103 1.00 97.69 208 ALA A N 1
ATOM 1626 C CA . ALA A 1 208 ? -4.201 1.603 -6.184 1.00 97.69 208 ALA A CA 1
ATOM 1627 C C . ALA A 1 208 ? -5.704 1.587 -5.839 1.00 97.69 208 ALA A C 1
ATOM 1629 O O . ALA A 1 208 ? -6.526 1.726 -6.744 1.00 97.69 208 ALA A O 1
ATOM 1630 N N . ALA A 1 209 ? -6.075 1.406 -4.568 1.00 97.69 209 ALA A N 1
ATOM 1631 C CA . ALA A 1 209 ? -7.468 1.335 -4.124 1.00 97.69 209 ALA A CA 1
ATOM 1632 C C . ALA A 1 209 ? -8.136 2.714 -4.001 1.00 97.69 209 ALA A C 1
ATOM 1634 O O . ALA A 1 209 ? -9.339 2.815 -4.262 1.00 97.69 209 ALA A O 1
ATOM 1635 N N . LEU A 1 210 ? -7.365 3.737 -3.610 1.00 96.19 210 LEU A N 1
ATOM 1636 C CA . LEU A 1 210 ? -7.790 5.140 -3.501 1.00 96.19 210 LEU A CA 1
ATOM 1637 C C . LEU A 1 210 ? -7.870 5.854 -4.859 1.00 96.19 210 LEU A C 1
ATOM 1639 O O . LEU A 1 210 ? -8.432 6.945 -4.941 1.00 96.19 210 LEU A O 1
ATOM 1643 N N . SER A 1 211 ? -7.314 5.230 -5.898 1.00 89.12 211 SER A N 1
ATOM 1644 C CA . SER A 1 211 ? -7.346 5.697 -7.285 1.00 89.12 211 SER A CA 1
ATOM 1645 C C . SER A 1 211 ? -8.654 5.417 -8.009 1.00 89.12 211 SER A C 1
ATOM 1647 O O . SER A 1 211 ? -9.317 4.394 -7.692 1.00 89.12 211 SER A O 1
#

Radius of gyration: 33.99 Å; Cα contacts (8 Å, |Δi|>4): 120; chains: 1; bounding box: 53×129×69 Å

pLDDT: mean 75.83, std 22.07, range [35.44, 98.25]

Solvent-accessible surface area (backbone atoms only — not comparable to full-atom values): 13478 Å² total; per-residue (Å²): 136,84,84,81,83,79,84,80,84,81,80,82,84,83,81,81,79,80,82,80,85,75,76,78,75,67,64,64,70,59,59,64,70,66,68,70,80,77,80,84,88,84,89,80,88,85,89,80,87,77,89,80,84,82,88,81,94,78,85,83,91,84,86,87,88,81,81,86,81,88,77,95,70,93,72,81,86,76,64,61,62,63,53,51,51,50,51,50,55,51,49,59,58,70,67,46,77,78,71,47,74,63,59,45,45,52,56,53,49,51,59,43,41,76,72,71,45,63,41,51,71,65,35,42,39,69,57,44,47,52,31,33,58,24,43,79,74,32,67,70,48,20,40,51,45,42,45,74,72,39,37,73,57,24,51,51,52,34,54,50,36,74,75,30,69,67,56,37,51,50,52,53,54,38,47,70,73,40,45,70,60,42,52,54,54,38,64,58,34,83,84,45,86,55,48,40,54,45,70,48,34,48,48,55,37,50,59,45,35,79,96

Sequence (211 aa):
PRPEPAPAPQAPPVIASPSRAVDDDLFDAAAERFATNALEEDRPEPNGTALFDEDTLAQPEEDTPRDVFDEDQSEPQRNGDTSLSAIIADMERDDQPERSREETAENLLDRLEDSGIRLTEIFRPKDKKKIAFAARKGERQRRSTINQ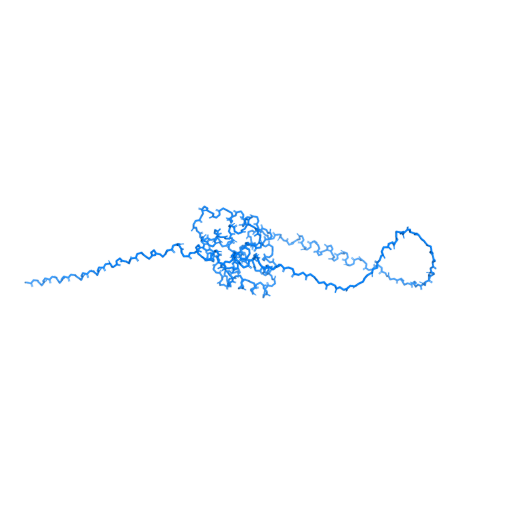SAGRQVERVRMRLRGDSDLMALARDFVTMEESDALNALENTHASNKNASARLATYLLVDAALS

Foldseek 3Di:
DDDDDDDDDDDDDDDDDDDDPDDPVPVVVVVVVVVVVPPDDDDDDDDDDDDDDDDDDDDDDDDDDDDDDDDDDDDDPPVPPVVVVVVVVVVVVVPPPPQPLVNLLVVLLVVLVVLVDPLQPQFALVLLLVLLVLVVVHDVSSLVSLCVRRVVSLVSLLVVCVVDVVSVVSLVSNLVSCVVVLNVVSNPSVVDRGGDDSSNSSNSSSSNNVD

Secondary structure (DSSP, 8-state):
-PPPPPPPPPPPP--PPPP----GGGTHHHHTTTGGGGS----------------------------------------HHHHHHHHHHHHHHHTS----HHHHHHHHHHHHHHTT--HHHHS-HHHHHHHHHHHTT-HHHHHHHHHHHHHHHHHHHHHHHHT-HHHHHHHHHHHHHHHHHHHHHHHGGGG--SPPPHHHHHHHHHHHHH-

Mean predicted aligned error: 19.39 Å